Protein AF-0000000068766784 (afdb_homodimer)

Nearest PDB structures (foldseek):
  2bib-assembly1_A  TM=7.628E-01  e=3.538E-03  Streptococcus pneumoniae
  1gt8-assembly1_A  TM=4.061E-01  e=1.828E+00  Sus scrofa
  3qld-assembly1_B  TM=4.968E-01  e=5.691E+00  Alicyclobacillus acidocaldarius LAA1
  1h7x-assembly2_D  TM=4.006E-01  e=3.435E+00  Sus scrofa
  2bib-assembly1_A  TM=7.628E-01  e=3.715E-03  Streptococcus pneumoniae

Solvent-accessible surface area (backbone atoms only — not comparable to full-atom values): 14100 Å² total; per-residue (Å²): 79,39,33,41,34,53,90,82,51,28,35,30,39,50,54,44,38,33,51,69,54,46,51,51,46,45,71,73,39,56,90,69,42,60,21,47,25,31,39,38,23,42,36,25,36,78,62,20,70,44,69,65,56,55,59,55,24,61,34,52,33,36,41,29,40,39,47,65,74,33,59,70,51,71,52,35,67,70,40,54,47,58,42,44,76,66,60,26,45,81,45,36,25,51,79,39,28,39,33,36,37,38,43,53,98,88,43,74,48,77,46,63,50,56,76,81,70,69,54,76,68,65,64,52,68,56,41,73,80,75,76,81,118,78,41,34,42,33,52,89,82,52,29,36,32,38,50,53,42,38,31,50,70,53,46,51,51,46,45,72,74,39,56,88,71,42,61,20,47,24,32,38,39,24,40,36,24,38,79,61,20,68,45,70,65,56,55,57,56,25,60,36,50,32,36,40,30,42,38,46,65,75,34,59,70,51,71,52,34,66,69,40,53,48,58,42,44,76,68,59,26,44,81,45,38,25,51,79,40,28,40,34,37,37,39,44,53,98,89,43,75,48,78,46,64,50,54,77,80,70,70,55,76,67,65,61,52,69,57,40,72,79,76,76,79,117

Sequence (266 aa):
MVRIDDGRSSILLTGDIERQAEQAMISRYWRHLTSTLIQVPHHGSNTSSSALLVRRVDGAAALASASRYNAWRMPSYKVVQRYRQRGYRWFATPQQGQITVVFSAEGWQIHSLRDQVLPRWYHQWFGAPADNGMVRIDDGRSSILLTGDIERQAEQAMISRYWRHLTSTLIQVPHHGSNTSSSALLVRRVDGAAALASASRYNAWRMPSYKVVQRYRQRGYRWFATPQQGQITVVFSAEGWQIHSLRDQVLPRWYHQWFGAPADNG

Radius of gyration: 17.96 Å; Cα contacts (8 Å, |Δi|>4): 535; chains: 2; bounding box: 39×58×53 Å

Organism: NCBI:txid1432552

InterPro domains:
  IPR036866 Ribonuclease Z/Hydroxyacylglutathione hydrolase-like [G3DSA:3.60.15.10] (1-115)
  IPR036866 Ribonuclease Z/Hydroxyacylglutathione hydrolase-like [SSF56281] (3-120)
  IPR052159 Bacterial competence-related DNA uptake protein [PTHR30619] (2-115)

pLDDT: mean 86.47, std 19.38, range [23.36, 98.75]

Secondary structure (DSSP, 8-state):
-EEEE-SS-EEEE-TT--HHHHHHHHHHHGGG---SEEEPGGGG-TTS--HHHHHHH--SEEEE---SS-TTPPPPHHHHHHHHHTT-EEEEHHHH-EEEEEEETTEEEEEEE--TT--TTHHHHTS------/-EEEE-SS-EEEE-TT--HHHHHHHHHHHGGG---SEEEPGGGG-TTS--HHHHHHH--SEEEE---SS-TTPPPPHHHHHHHHHTT-EEEEHHHH-EEEEEEETTEEEEEEE--TT--HHHHHHSS------

Foldseek 3Di:
DDKDDPPFFIEAEDEADFDVVLVVCCVVPLVPQQGQEYEFHNQQEPRHQDLVSLVSNLYAAYEGEDDPQARQDHHDPVNVVSNVVSNYHYYYCNVQNDKDWDQDPVGIDIDGDDPPPPDPVVNVVSPDPPPPD/DDKDDPPFFIEAEDEADFDVVLVVCCVVPLVPQQGQEYEFHNQQEPRHQDLVSLVSNLYAAYEGEDDPQARQDHHDPVNVVSNVVSNHHYYYCNVQNDKDWDQDPVGIDIDGDDPPPPDPVVNVVSDDPPPPD

Structure (mmCIF, N/CA/C/O backbone):
data_AF-0000000068766784-model_v1
#
loop_
_entity.id
_entity.type
_entity.pdbx_description
1 polymer 'DNA internalization-related competence protein ComEC/Rec2'
#
loop_
_atom_site.group_PDB
_atom_site.id
_atom_site.type_symbol
_atom_site.label_atom_id
_atom_site.label_alt_id
_atom_site.label_comp_id
_atom_site.label_asym_id
_atom_site.label_entity_id
_atom_site.label_seq_id
_atom_site.pdbx_PDB_ins_code
_atom_site.Cartn_x
_atom_site.Cartn_y
_atom_site.Cartn_z
_atom_site.occupancy
_atom_site.B_iso_or_equiv
_atom_site.auth_seq_id
_atom_site.auth_comp_id
_atom_site.auth_asym_id
_atom_site.auth_atom_id
_atom_site.pdbx_PDB_model_num
ATOM 1 N N . MET A 1 1 ? -5.047 3.883 -7.363 1 89.06 1 MET A N 1
ATOM 2 C CA . MET A 1 1 ? -5.102 2.482 -6.953 1 89.06 1 MET A CA 1
ATOM 3 C C . MET A 1 1 ? -3.92 1.702 -7.516 1 89.06 1 MET A C 1
ATOM 5 O O . MET A 1 1 ? -3.537 1.893 -8.672 1 89.06 1 MET A O 1
ATOM 9 N N . VAL A 1 2 ? -3.434 0.806 -6.547 1 94.25 2 VAL A N 1
ATOM 10 C CA . VAL A 1 2 ? -2.35 -0.077 -6.969 1 94.25 2 VAL A CA 1
ATOM 11 C C . VAL A 1 2 ? -2.693 -1.521 -6.613 1 94.25 2 VAL A C 1
ATOM 13 O O . VAL A 1 2 ? -3.209 -1.795 -5.527 1 94.25 2 VAL A O 1
ATOM 16 N N . ARG A 1 3 ? -2.469 -2.412 -7.559 1 97.25 3 ARG A N 1
ATOM 17 C CA . ARG A 1 3 ? -2.67 -3.834 -7.293 1 97.25 3 ARG A CA 1
ATOM 18 C C . ARG A 1 3 ? -1.399 -4.629 -7.582 1 97.25 3 ARG A C 1
ATOM 20 O O . ARG A 1 3 ? -0.745 -4.414 -8.602 1 97.25 3 ARG A O 1
ATOM 27 N N . ILE A 1 4 ? -1.016 -5.406 -6.672 1 97.81 4 ILE A N 1
ATOM 28 C CA . ILE A 1 4 ? 0.105 -6.324 -6.84 1 97.81 4 ILE A CA 1
ATOM 29 C C . ILE A 1 4 ? -0.418 -7.746 -7.039 1 97.81 4 ILE A C 1
ATOM 31 O O . ILE A 1 4 ? -1.268 -8.211 -6.281 1 97.81 4 ILE A O 1
ATOM 35 N N . ASP A 1 5 ? 0.128 -8.414 -8.078 1 96.81 5 ASP A N 1
ATOM 36 C CA . ASP A 1 5 ? -0.416 -9.703 -8.5 1 96.81 5 ASP A CA 1
ATOM 37 C C . ASP A 1 5 ? 0.7 -10.664 -8.906 1 96.81 5 ASP A C 1
ATOM 39 O O . ASP A 1 5 ? 1.582 -10.305 -9.688 1 96.81 5 ASP A O 1
ATOM 43 N N . ASP A 1 6 ? 0.682 -11.922 -8.367 1 96.31 6 ASP A N 1
ATOM 44 C CA . ASP A 1 6 ? 1.7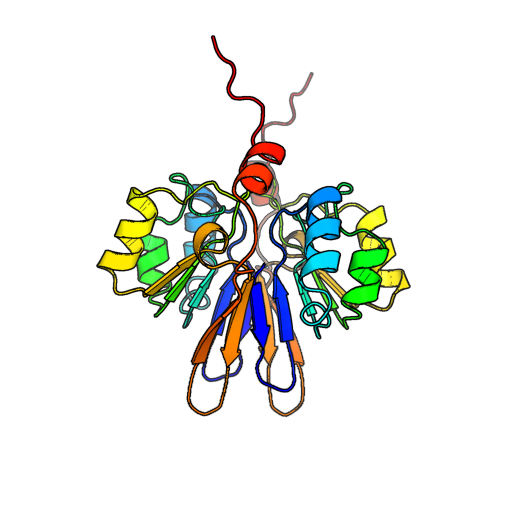03 -12.867 -8.805 1 96.31 6 ASP A CA 1
ATOM 45 C C . ASP A 1 6 ? 1.087 -14.008 -9.609 1 96.31 6 ASP A C 1
ATOM 47 O O . ASP A 1 6 ? 1.688 -15.078 -9.742 1 96.31 6 ASP A O 1
ATOM 51 N N . GLY A 1 7 ? -0.163 -13.836 -10.055 1 93.44 7 GLY A N 1
ATOM 52 C CA . GLY A 1 7 ? -0.874 -14.836 -10.836 1 93.44 7 GLY A CA 1
ATOM 53 C C . GLY A 1 7 ? -1.739 -15.75 -9.984 1 93.44 7 GLY A C 1
ATOM 54 O O . GLY A 1 7 ? -2.68 -16.375 -10.492 1 93.44 7 GLY A O 1
ATOM 55 N N . ARG A 1 8 ? -1.437 -15.906 -8.719 1 95.62 8 ARG A N 1
ATOM 56 C CA . ARG A 1 8 ? -2.18 -16.734 -7.781 1 95.62 8 ARG A CA 1
ATOM 57 C C . ARG A 1 8 ? -2.76 -15.898 -6.648 1 95.62 8 ARG A C 1
ATOM 59 O O . ARG A 1 8 ? -3.932 -16.047 -6.293 1 95.62 8 ARG A O 1
ATOM 66 N N . SER A 1 9 ? -1.941 -15.047 -6.121 1 97.56 9 SER A N 1
ATOM 67 C CA . SER A 1 9 ? -2.328 -14.148 -5.039 1 97.56 9 SER A CA 1
ATOM 68 C C . SER A 1 9 ? -2.145 -12.688 -5.441 1 97.56 9 SER A C 1
ATOM 70 O O . SER A 1 9 ? -1.32 -12.375 -6.301 1 97.56 9 SER A O 1
ATOM 72 N N . SER A 1 10 ? -2.986 -11.906 -4.801 1 98.06 10 SER A N 1
ATOM 73 C CA . SER A 1 10 ? -2.904 -10.484 -5.109 1 98.06 10 SER A CA 1
ATOM 74 C C . SER A 1 10 ? -3.287 -9.633 -3.9 1 98.06 10 SER A C 1
ATOM 76 O O . SER A 1 10 ? -3.939 -10.117 -2.975 1 98.06 10 SER A O 1
ATOM 78 N N . ILE A 1 11 ? -2.814 -8.383 -3.938 1 98.38 11 ILE A N 1
ATOM 79 C CA . ILE A 1 11 ? -3.189 -7.43 -2.896 1 98.38 11 ILE A CA 1
ATOM 80 C C . ILE A 1 11 ? -3.562 -6.09 -3.527 1 98.38 11 ILE A C 1
ATOM 82 O O . ILE A 1 11 ? -2.873 -5.609 -4.43 1 98.38 11 ILE A O 1
ATOM 86 N N . LEU A 1 12 ? -4.676 -5.566 -3.049 1 98.12 12 LEU A N 1
ATOM 87 C CA . LEU A 1 12 ? -5.16 -4.262 -3.49 1 98.12 12 LEU A CA 1
ATOM 88 C C . LEU A 1 12 ? -4.738 -3.166 -2.516 1 98.12 12 LEU A C 1
ATOM 90 O O . LEU A 1 12 ? -5.039 -3.246 -1.321 1 98.12 12 LEU A O 1
ATOM 94 N N . LEU A 1 13 ? -4.016 -2.18 -3.033 1 96.94 13 LEU A N 1
ATOM 95 C CA . LEU A 1 13 ? -3.631 -0.996 -2.273 1 96.94 13 LEU A CA 1
ATOM 96 C C . LEU A 1 13 ? -4.52 0.191 -2.627 1 96.94 13 LEU A C 1
ATOM 98 O O . LEU A 1 13 ? -4.457 0.707 -3.744 1 96.94 13 LEU A O 1
ATOM 102 N N . THR A 1 14 ? -5.223 0.668 -1.65 1 93.38 14 THR A N 1
ATOM 103 C CA . THR A 1 14 ? -6.25 1.658 -1.953 1 93.38 14 THR A CA 1
ATOM 104 C C . THR A 1 14 ? -5.797 3.055 -1.538 1 93.38 14 THR A C 1
ATOM 106 O O . THR A 1 14 ? -6.379 4.055 -1.964 1 93.38 14 THR A O 1
ATOM 109 N N . GLY A 1 15 ? -4.785 3.072 -0.697 1 91.38 15 GLY A N 1
ATOM 110 C CA . GLY A 1 15 ? -4.32 4.359 -0.2 1 91.38 15 GLY A CA 1
ATOM 111 C C . GLY A 1 15 ? -5.305 5.02 0.747 1 91.38 15 GLY A C 1
ATOM 112 O O . GLY A 1 15 ? -5.895 4.355 1.603 1 91.38 15 GLY A 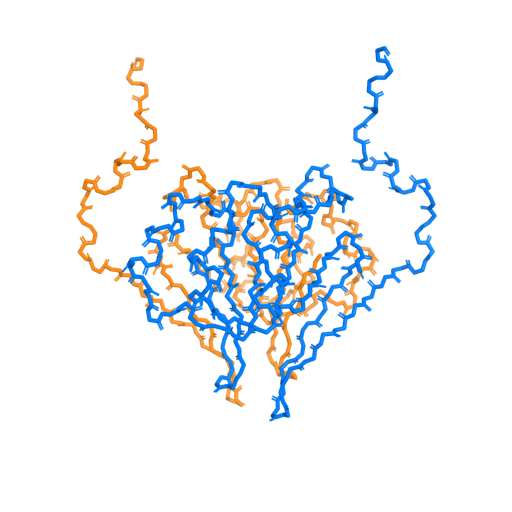O 1
ATOM 113 N N . ASP A 1 16 ? -5.516 6.352 0.568 1 91.81 16 ASP A N 1
ATOM 114 C CA . ASP A 1 16 ? -6.289 7.133 1.526 1 91.81 16 ASP A CA 1
ATOM 115 C C . ASP A 1 16 ? -7.68 7.453 0.978 1 91.81 16 ASP A C 1
ATOM 117 O O . ASP A 1 16 ? -8.312 8.422 1.401 1 91.81 16 ASP A O 1
ATOM 121 N N . ILE A 1 17 ? -8.141 6.641 0.102 1 92.19 17 ILE A N 1
ATOM 122 C CA . ILE A 1 17 ? -9.422 6.945 -0.524 1 92.19 17 ILE A CA 1
ATOM 123 C C . ILE A 1 17 ? -10.531 6.875 0.518 1 92.19 17 ILE A C 1
ATOM 125 O O . ILE A 1 17 ? -10.469 6.07 1.449 1 92.19 17 ILE A O 1
ATOM 129 N N . GLU A 1 18 ? -11.5 7.73 0.267 1 94.88 18 GLU A N 1
ATOM 130 C CA . GLU A 1 18 ? -12.703 7.715 1.086 1 94.88 18 GLU A CA 1
ATOM 131 C C . GLU A 1 18 ? -13.93 7.32 0.262 1 94.88 18 GLU A C 1
ATOM 133 O O . GLU A 1 18 ? -13.797 6.918 -0.897 1 94.88 18 GLU A O 1
ATOM 138 N N . ARG A 1 19 ? -15.047 7.406 0.87 1 94.81 19 ARG A N 1
ATOM 139 C CA . ARG A 1 19 ? -16.25 6.777 0.329 1 94.81 19 ARG A CA 1
ATOM 140 C C . ARG A 1 19 ? -16.5 7.219 -1.108 1 94.81 19 ARG A C 1
ATOM 142 O O . ARG A 1 19 ? -16.766 6.395 -1.979 1 94.81 19 ARG A O 1
ATOM 149 N N . GLN A 1 20 ? -16.406 8.484 -1.365 1 92.62 20 GLN A N 1
ATOM 150 C CA . GLN A 1 20 ? -16.688 8.977 -2.711 1 92.62 20 GLN A CA 1
ATOM 151 C C . GLN A 1 20 ? -15.672 8.438 -3.715 1 92.62 20 GLN A C 1
ATOM 153 O O . GLN A 1 20 ? -16.047 7.984 -4.801 1 92.62 20 GLN A O 1
ATOM 158 N N . ALA A 1 21 ? -14.484 8.445 -3.336 1 91.25 21 ALA A N 1
ATOM 159 C CA . ALA A 1 21 ? -13.438 7.922 -4.207 1 91.25 21 ALA A CA 1
ATOM 160 C C . ALA A 1 21 ? -13.547 6.406 -4.348 1 91.25 21 ALA A C 1
ATOM 162 O O . ALA A 1 21 ? -13.242 5.852 -5.406 1 91.25 21 ALA A O 1
ATOM 163 N N . GLU A 1 22 ? -13.984 5.719 -3.328 1 94.56 22 GLU A N 1
ATOM 164 C CA . GLU A 1 22 ? -14.25 4.285 -3.422 1 94.56 22 GLU A CA 1
ATOM 165 C C . GLU A 1 22 ? -15.289 3.984 -4.5 1 94.56 22 GLU A C 1
ATOM 167 O O . GLU A 1 22 ? -15.109 3.068 -5.305 1 94.56 22 GLU A O 1
ATOM 172 N N . GLN A 1 23 ? -16.281 4.84 -4.422 1 94.62 23 GLN A N 1
ATOM 173 C CA . GLN A 1 23 ? -17.344 4.621 -5.391 1 94.62 23 GLN A CA 1
ATOM 174 C C . GLN A 1 23 ? -16.844 4.801 -6.82 1 94.62 23 GLN A C 1
ATOM 176 O O . GLN A 1 23 ? -17.156 3.996 -7.699 1 94.62 23 GLN A O 1
ATOM 181 N N . ALA A 1 24 ? -16.125 5.785 -7 1 90.25 24 ALA A N 1
ATOM 182 C CA . ALA A 1 24 ? -15.555 6.043 -8.328 1 90.25 24 ALA A CA 1
ATOM 183 C C . ALA A 1 24 ? -14.633 4.906 -8.758 1 90.25 24 ALA A C 1
ATOM 185 O O . ALA A 1 24 ? -14.68 4.461 -9.906 1 90.25 24 ALA A O 1
ATOM 186 N N . MET A 1 25 ? -13.836 4.453 -7.887 1 90.38 25 MET A N 1
ATOM 187 C CA . MET A 1 25 ? -12.914 3.357 -8.156 1 90.38 25 MET A CA 1
ATOM 188 C C . MET A 1 25 ? -13.672 2.088 -8.531 1 90.38 25 MET A C 1
ATOM 190 O O . MET A 1 25 ? -13.312 1.405 -9.492 1 90.38 25 MET A O 1
ATOM 194 N N . ILE A 1 26 ? -14.688 1.792 -7.758 1 93.88 26 ILE A N 1
ATOM 195 C CA . ILE A 1 26 ? -15.492 0.598 -8.008 1 93.88 26 ILE A CA 1
ATOM 196 C C . ILE A 1 26 ? -16.125 0.686 -9.391 1 93.88 26 ILE A C 1
ATOM 198 O O . ILE A 1 26 ? -16.094 -0.275 -10.164 1 93.88 26 ILE A O 1
ATOM 202 N N . SER A 1 27 ? -16.656 1.859 -9.672 1 92.5 27 SER A N 1
ATOM 203 C CA . SER A 1 27 ? -17.344 2.041 -10.945 1 92.5 27 SER A CA 1
ATOM 204 C C . SER A 1 27 ? -16.375 1.91 -12.117 1 92.5 27 SER A C 1
ATOM 206 O O . SER A 1 27 ? -16.688 1.273 -13.125 1 92.5 27 SER A O 1
ATOM 208 N N . ARG A 1 28 ? -15.242 2.367 -11.945 1 89.06 28 ARG A N 1
ATOM 209 C CA . ARG A 1 28 ? -14.312 2.477 -13.062 1 89.06 28 ARG A CA 1
ATOM 210 C C . ARG A 1 28 ? -13.477 1.207 -13.203 1 89.06 28 ARG A C 1
ATOM 212 O O . ARG A 1 28 ? -13.125 0.809 -14.312 1 89.06 28 ARG A O 1
ATOM 219 N N . TYR A 1 29 ? -13.211 0.661 -12.109 1 89.5 29 TYR A N 1
ATOM 220 C CA . TYR A 1 29 ? -12.234 -0.417 -12.148 1 89.5 29 TYR A CA 1
ATOM 221 C C . TYR A 1 29 ? -12.789 -1.687 -11.516 1 89.5 29 TYR A C 1
ATOM 223 O O . TYR A 1 29 ? -12.062 -2.438 -10.867 1 89.5 29 TYR A O 1
ATOM 231 N N . TRP A 1 30 ? -14.047 -1.938 -11.719 1 90.25 30 TRP A N 1
ATOM 232 C CA . TRP A 1 30 ? -14.734 -3.033 -11.047 1 90.25 30 TRP A CA 1
ATOM 233 C C . TRP A 1 30 ? -14.07 -4.371 -11.359 1 90.25 30 TRP A C 1
ATOM 235 O O . TRP A 1 30 ? -14.062 -5.277 -10.523 1 90.25 30 TRP A O 1
ATOM 245 N N . ARG A 1 31 ? -13.375 -4.484 -12.445 1 89.69 31 ARG A N 1
ATOM 246 C CA . ARG A 1 31 ? -12.805 -5.754 -12.883 1 89.69 31 ARG A CA 1
ATOM 247 C C . ARG A 1 31 ? -11.445 -5.988 -12.227 1 89.69 31 ARG A C 1
ATOM 249 O O . ARG A 1 31 ? -10.891 -7.09 -12.305 1 89.69 31 ARG A O 1
ATOM 256 N N . HIS A 1 32 ? -11.016 -4.98 -11.547 1 90.62 32 HIS A N 1
ATOM 257 C CA . HIS A 1 32 ? -9.648 -5.055 -11.047 1 90.62 32 HIS A CA 1
ATOM 258 C C . HIS A 1 32 ? -9.609 -4.984 -9.531 1 90.62 32 HIS A C 1
ATOM 260 O O . HIS A 1 32 ? -8.547 -4.789 -8.938 1 90.62 32 HIS A O 1
ATOM 266 N N . LEU A 1 33 ? -10.781 -5.191 -8.93 1 95.06 33 LEU A N 1
ATOM 267 C CA . LEU A 1 33 ? -10.852 -4.94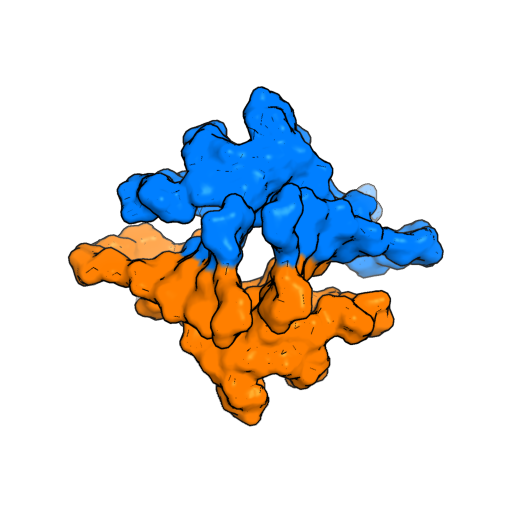9 -7.492 1 95.06 33 LEU A CA 1
ATOM 268 C C . LEU A 1 33 ? -10.641 -6.246 -6.711 1 95.06 33 LEU A C 1
ATOM 270 O O . LEU A 1 33 ? -10.117 -6.227 -5.598 1 95.06 33 LEU A O 1
ATOM 274 N N . THR A 1 34 ? -11.25 -7.371 -7.301 1 97.44 34 THR A N 1
ATOM 275 C CA . THR A 1 34 ? -11.109 -8.633 -6.582 1 97.44 34 THR A CA 1
ATOM 276 C C . THR A 1 34 ? -9.641 -8.938 -6.297 1 97.44 34 THR A C 1
ATOM 278 O O . THR A 1 34 ? -8.812 -8.93 -7.211 1 97.44 34 THR A O 1
ATOM 281 N N . SER A 1 35 ? -9.312 -9.172 -5.027 1 98.5 35 SER A N 1
ATOM 282 C CA . SER A 1 35 ? -7.93 -9.391 -4.598 1 98.5 35 SER A CA 1
ATOM 283 C C . SER A 1 35 ? -7.867 -10.312 -3.385 1 98.5 35 SER A C 1
ATOM 285 O O . SER A 1 35 ? -8.766 -10.305 -2.543 1 98.5 35 SER A O 1
ATOM 287 N N . THR A 1 36 ? -6.824 -11.109 -3.303 1 98.69 36 THR A N 1
ATOM 288 C CA . THR A 1 36 ? -6.617 -12.023 -2.191 1 98.69 36 THR A CA 1
ATOM 289 C C . THR A 1 36 ? -6.523 -11.266 -0.87 1 98.69 36 THR A C 1
ATOM 291 O O . THR A 1 36 ? -7.039 -11.727 0.152 1 98.69 36 THR A O 1
ATOM 294 N N . LEU A 1 37 ? -5.828 -10.133 -0.863 1 98.75 37 LEU A N 1
ATOM 295 C CA . LEU A 1 37 ? -5.668 -9.273 0.304 1 98.75 37 LEU A CA 1
ATOM 296 C C . LEU A 1 37 ? -5.996 -7.824 -0.039 1 98.75 37 LEU A C 1
ATOM 298 O O . LEU A 1 37 ? -5.957 -7.434 -1.208 1 98.75 37 LEU A O 1
ATOM 302 N N . ILE A 1 38 ? -6.277 -7.074 0.988 1 98.56 38 ILE A N 1
ATOM 303 C CA . ILE A 1 38 ? -6.484 -5.645 0.788 1 98.56 38 ILE A CA 1
ATOM 304 C C . ILE A 1 38 ? -5.719 -4.859 1.853 1 98.56 38 ILE A C 1
ATOM 306 O O . ILE A 1 38 ? -5.699 -5.246 3.023 1 98.56 38 ILE A O 1
ATOM 310 N N . GLN A 1 39 ? -4.996 -3.893 1.348 1 97.69 39 GLN A N 1
ATOM 311 C CA . GLN A 1 39 ? -4.59 -2.863 2.299 1 97.69 39 GLN A CA 1
ATOM 312 C C . GLN A 1 39 ? -5.75 -1.934 2.637 1 97.69 39 GLN A C 1
ATOM 314 O O . GLN A 1 39 ? -6.293 -1.265 1.754 1 97.69 39 GLN A O 1
ATOM 319 N N . VAL A 1 40 ? -6.047 -1.817 3.885 1 97.75 40 VAL A N 1
ATOM 320 C CA . VAL A 1 40 ? -7.246 -1.122 4.34 1 97.75 40 VAL A CA 1
ATOM 321 C C . VAL A 1 40 ? -7.141 0.364 4.004 1 97.75 40 VAL A C 1
ATOM 323 O O . VAL A 1 40 ? -6.121 1 4.277 1 97.75 40 VAL A O 1
ATOM 326 N N . PRO A 1 41 ? -8.227 0.869 3.41 1 96.19 41 PRO A N 1
ATOM 327 C CA . PRO A 1 41 ? -8.188 2.281 3.025 1 96.19 41 PRO A CA 1
ATOM 328 C C . PRO A 1 41 ? -8.078 3.217 4.227 1 96.19 41 PRO A C 1
ATOM 330 O O . PRO A 1 41 ? -8.695 2.971 5.266 1 96.19 41 PRO A O 1
ATOM 333 N N . HIS A 1 42 ? -7.223 4.25 4.023 1 94.31 42 HIS A N 1
ATOM 334 C CA . HIS A 1 42 ? -7.164 5.402 4.918 1 94.31 42 HIS A CA 1
ATOM 335 C C . HIS A 1 42 ? -6.965 4.969 6.367 1 94.31 42 HIS A C 1
ATOM 337 O O . HIS A 1 42 ? -7.676 5.43 7.262 1 94.31 42 HIS A O 1
ATOM 343 N N . HIS A 1 43 ? -6.18 3.953 6.551 1 92.88 43 HIS A N 1
ATOM 344 C CA . HIS A 1 43 ? -5.68 3.488 7.84 1 92.88 43 HIS A CA 1
ATOM 345 C C . HIS A 1 43 ? -6.816 2.949 8.703 1 92.88 43 HIS A C 1
ATOM 347 O O . HIS A 1 43 ? -6.742 3 9.938 1 92.88 43 HIS A O 1
ATOM 353 N N . GLY A 1 44 ? -7.961 2.639 8.055 1 95.5 44 GLY A N 1
ATOM 354 C CA . GLY A 1 44 ? -9.078 2.1 8.812 1 95.5 44 GLY A CA 1
ATOM 355 C C . GLY A 1 44 ? -10.016 3.17 9.344 1 95.5 44 GLY A C 1
ATOM 356 O O . GLY A 1 44 ? -10.719 2.953 10.328 1 95.5 44 GLY A O 1
ATOM 357 N N . SER A 1 45 ? -10.039 4.262 8.75 1 94.81 45 SER A N 1
ATOM 358 C CA . SER A 1 45 ? -10.953 5.34 9.117 1 94.81 45 SER A CA 1
ATOM 359 C C . SER A 1 45 ? -12.398 4.973 8.789 1 94.81 45 SER A C 1
ATOM 361 O O . SER A 1 45 ? -12.664 4.316 7.781 1 94.81 45 SER A O 1
ATOM 363 N N . ASN A 1 46 ? -13.266 5.578 9.555 1 95.44 46 ASN A N 1
ATOM 364 C CA . ASN A 1 46 ? -14.68 5.324 9.328 1 95.44 46 ASN A CA 1
ATOM 365 C C . ASN A 1 46 ? -15.172 5.98 8.047 1 95.44 46 ASN A C 1
ATOM 367 O O . ASN A 1 46 ? -16.281 5.688 7.574 1 95.44 46 ASN A O 1
ATOM 371 N N . THR A 1 47 ? -14.398 6.77 7.434 1 95.88 47 THR A N 1
ATOM 372 C CA . THR A 1 47 ? -14.789 7.457 6.207 1 95.88 47 THR A CA 1
ATOM 373 C C . THR A 1 47 ? -14.539 6.57 4.988 1 95.88 47 THR A C 1
ATOM 375 O O . THR A 1 47 ? -14.898 6.938 3.865 1 95.88 47 THR A O 1
ATOM 378 N N . SER A 1 48 ? -13.984 5.387 5.266 1 96.94 48 SER A N 1
ATOM 379 C CA . SER A 1 48 ? -13.625 4.504 4.164 1 96.94 48 SER A CA 1
ATOM 380 C C . SER A 1 48 ? -14.055 3.066 4.438 1 96.94 48 SER A C 1
ATOM 382 O O . SER A 1 48 ? -14.828 2.812 5.363 1 96.94 48 SER A O 1
ATOM 384 N N . SER A 1 49 ? -13.734 2.225 3.559 1 98.25 49 SER A N 1
ATOM 385 C CA . SER A 1 49 ? -14.062 0.809 3.682 1 98.25 49 SER A CA 1
ATOM 386 C C . SER A 1 49 ? -15.57 0.594 3.678 1 98.25 49 SER A C 1
ATOM 388 O O . SER A 1 49 ? -16.109 -0.072 4.562 1 98.25 49 SER A O 1
ATOM 390 N N . SER A 1 50 ? -16.219 1.109 2.697 1 98.19 50 SER A N 1
ATOM 391 C CA . SER A 1 50 ? -17.641 0.869 2.543 1 98.19 50 SER A CA 1
ATOM 392 C C . SER A 1 50 ? -17.938 -0.62 2.406 1 98.19 50 SER A C 1
ATOM 394 O O . SER A 1 50 ? -17.078 -1.396 1.986 1 98.19 50 SER A O 1
ATOM 396 N N . ALA A 1 51 ? -19.156 -0.957 2.727 1 98.19 51 ALA A N 1
ATOM 397 C CA . ALA A 1 51 ? -19.562 -2.352 2.594 1 98.19 51 ALA A CA 1
ATOM 398 C C . ALA A 1 51 ? -19.391 -2.842 1.16 1 98.19 51 ALA A C 1
ATOM 400 O O . ALA A 1 51 ? -18.984 -3.986 0.933 1 98.19 51 ALA A O 1
ATOM 401 N N . LEU A 1 52 ? -19.688 -1.971 0.288 1 97.88 52 LEU A N 1
ATOM 402 C CA . LEU A 1 52 ? -19.578 -2.328 -1.122 1 97.88 52 LEU A CA 1
ATOM 403 C C . LEU A 1 52 ? -18.141 -2.641 -1.496 1 97.88 52 LEU A C 1
ATOM 405 O O . LEU A 1 52 ? -17.875 -3.617 -2.199 1 97.88 52 LEU A O 1
ATOM 409 N N . LEU A 1 53 ? -17.234 -1.804 -1.091 1 98.12 53 LEU A N 1
ATOM 410 C CA . LEU A 1 53 ? -15.82 -2.047 -1.382 1 98.12 53 LEU A CA 1
ATOM 411 C C . LEU A 1 53 ? -15.375 -3.393 -0.819 1 98.12 53 LEU A C 1
ATOM 413 O O . LEU A 1 53 ? -14.773 -4.199 -1.532 1 98.12 53 LEU A O 1
ATOM 417 N N . VAL A 1 54 ? -15.711 -3.686 0.418 1 98.62 54 VAL A N 1
ATOM 418 C CA . VAL A 1 54 ? -15.297 -4.895 1.121 1 98.62 54 VAL A CA 1
ATOM 419 C C . VAL A 1 54 ? -15.852 -6.125 0.411 1 98.62 54 VAL A C 1
ATOM 421 O O . VAL A 1 54 ? -15.148 -7.125 0.242 1 98.62 54 VAL A O 1
ATOM 424 N N . ARG A 1 55 ? -17.047 -5.98 0.009 1 98.12 55 ARG A N 1
ATOM 425 C CA . ARG A 1 55 ? -17.688 -7.086 -0.69 1 98.12 55 ARG A CA 1
ATOM 426 C C . ARG A 1 55 ? -17.047 -7.32 -2.053 1 98.12 55 ARG A C 1
ATOM 428 O O . ARG A 1 55 ? -16.828 -8.469 -2.455 1 98.12 55 ARG A O 1
ATOM 435 N N . ARG A 1 56 ? -16.719 -6.273 -2.756 1 97.69 56 ARG A N 1
ATOM 436 C CA . ARG A 1 56 ? -16.219 -6.391 -4.121 1 97.69 56 ARG A CA 1
ATOM 437 C C . ARG A 1 56 ? -14.789 -6.914 -4.137 1 97.69 56 ARG A C 1
ATOM 439 O O . ARG A 1 56 ? -14.406 -7.652 -5.047 1 97.69 56 ARG A O 1
ATOM 446 N N . VAL A 1 57 ? -14.078 -6.5 -3.18 1 98.25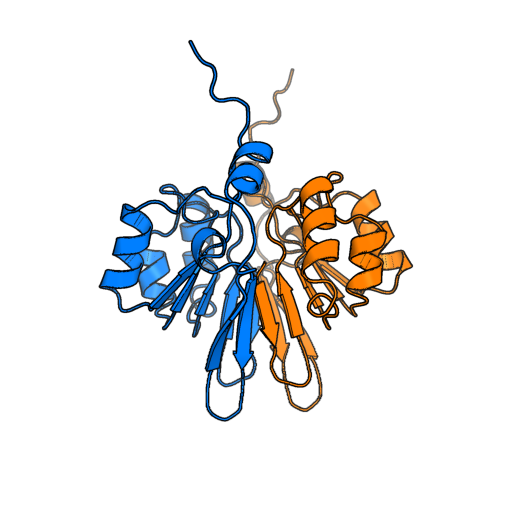 57 VAL A N 1
ATOM 447 C CA . VAL A 1 57 ? -12.711 -7.004 -3.105 1 98.25 57 VAL A CA 1
ATOM 448 C C . VAL A 1 57 ? -12.734 -8.5 -2.799 1 98.25 57 VAL A C 1
ATOM 450 O O . VAL A 1 57 ? -11.961 -9.273 -3.383 1 98.25 57 VAL A O 1
ATOM 453 N N . ASP A 1 58 ? -13.641 -8.898 -1.906 1 98.44 58 ASP A N 1
ATOM 454 C CA . ASP A 1 58 ? -13.906 -10.297 -1.574 1 98.44 58 ASP A CA 1
ATOM 455 C C . ASP A 1 58 ? -12.617 -11.031 -1.222 1 98.44 58 ASP A C 1
ATOM 457 O O . ASP A 1 58 ? -12.344 -12.109 -1.76 1 98.44 58 ASP A O 1
ATOM 461 N N . GLY A 1 59 ? -11.805 -10.422 -0.344 1 98.62 59 GLY A N 1
ATOM 462 C CA . GLY A 1 59 ? -10.492 -10.961 -0.024 1 98.62 59 GLY A CA 1
ATOM 463 C C . GLY A 1 59 ? -10.5 -11.867 1.188 1 98.62 59 GLY A C 1
ATOM 464 O O . GLY A 1 59 ? -11.547 -12.109 1.789 1 98.62 59 GLY A O 1
ATOM 465 N N . ALA A 1 60 ? -9.32 -12.391 1.515 1 98.75 60 ALA A N 1
ATOM 466 C CA . ALA A 1 60 ? -9.156 -13.312 2.635 1 98.75 60 ALA A CA 1
ATOM 467 C C . ALA A 1 60 ? -8.586 -12.602 3.855 1 98.75 60 ALA A C 1
ATOM 469 O O . ALA A 1 60 ? -8.797 -13.031 4.992 1 98.75 60 ALA A O 1
ATOM 470 N N . ALA A 1 61 ? -7.836 -11.531 3.654 1 98.69 61 ALA A N 1
ATOM 471 C CA . ALA A 1 61 ? -7.23 -10.805 4.766 1 98.69 61 ALA A CA 1
ATOM 472 C C . ALA A 1 61 ? -7.168 -9.305 4.473 1 98.69 61 ALA A C 1
ATOM 474 O O . ALA A 1 61 ? -7.078 -8.898 3.311 1 98.69 61 ALA A O 1
ATOM 475 N N . ALA A 1 62 ? -7.227 -8.555 5.492 1 98.75 62 ALA A N 1
ATOM 476 C CA . ALA A 1 62 ? -7.129 -7.098 5.453 1 98.75 62 ALA A CA 1
ATOM 477 C C . ALA A 1 62 ? -5.965 -6.602 6.305 1 98.75 62 ALA A C 1
ATOM 479 O O . ALA A 1 62 ? -5.812 -7.016 7.457 1 98.75 62 ALA A O 1
ATOM 480 N N . LEU A 1 63 ? -5.152 -5.754 5.691 1 97.75 63 LEU A N 1
ATOM 481 C CA . LEU A 1 63 ? -3.979 -5.207 6.359 1 97.75 63 LEU A CA 1
ATOM 482 C C . LEU A 1 63 ? -4.133 -3.709 6.594 1 97.75 63 LEU A C 1
ATOM 484 O O . LEU A 1 63 ? -4.164 -2.928 5.641 1 97.75 63 LEU A O 1
ATOM 488 N N . ALA A 1 64 ? -4.184 -3.305 7.867 1 96.5 64 ALA A N 1
ATOM 489 C CA . ALA A 1 64 ? -4.277 -1.888 8.211 1 96.5 64 ALA A CA 1
ATOM 490 C C . ALA A 1 64 ? -2.934 -1.353 8.703 1 96.5 64 ALA A C 1
ATOM 492 O O . ALA A 1 64 ? -2.217 -2.037 9.438 1 96.5 64 ALA A O 1
ATOM 493 N N . SER A 1 65 ? -2.639 -0.181 8.203 1 93.38 65 SER A N 1
ATOM 494 C CA . SER A 1 65 ? -1.44 0.502 8.672 1 93.38 65 SER A CA 1
ATOM 495 C C . SER A 1 65 ? -1.797 1.706 9.539 1 93.38 65 SER A C 1
ATOM 497 O O . SER A 1 65 ? -2.842 2.332 9.344 1 93.38 65 SER A O 1
ATOM 499 N N . ALA A 1 66 ? -0.892 2.037 10.383 1 87.31 66 ALA A N 1
ATOM 500 C CA . ALA A 1 66 ? -1.091 3.191 11.258 1 87.31 66 ALA A CA 1
ATOM 501 C C . ALA A 1 66 ? -1.075 4.492 10.461 1 87.31 66 ALA A C 1
ATOM 503 O O . ALA A 1 66 ? -0.452 4.57 9.398 1 87.31 66 ALA A O 1
ATOM 504 N N . SER A 1 67 ? -1.778 5.461 11.078 1 83.5 67 SER A N 1
ATOM 505 C CA . SER A 1 67 ? -1.743 6.789 10.469 1 83.5 67 SER A CA 1
ATOM 506 C C . SER A 1 67 ? -0.441 7.512 10.797 1 83.5 67 SER A C 1
ATOM 508 O O . SER A 1 67 ? 0.289 7.109 11.703 1 83.5 67 SER A O 1
ATOM 510 N N . ARG A 1 68 ? -0.204 8.57 10.062 1 76.12 68 ARG A N 1
ATOM 511 C CA . ARG A 1 68 ? 1.016 9.359 10.195 1 76.12 68 ARG A CA 1
ATOM 512 C C . ARG A 1 68 ? 1.133 9.953 11.594 1 76.12 68 ARG A C 1
ATOM 514 O O . ARG A 1 68 ? 2.238 10.156 12.102 1 76.12 68 ARG A O 1
ATOM 521 N N . TYR A 1 69 ? 0.064 10.273 12.18 1 75.25 69 TYR A N 1
ATOM 522 C CA . TYR A 1 69 ? 0.097 11.086 13.391 1 75.25 69 TYR A CA 1
ATOM 523 C C . TYR A 1 69 ? 0.201 10.219 14.633 1 75.25 69 TYR A C 1
ATOM 525 O O . TYR A 1 69 ? 0.729 10.648 15.664 1 75.25 69 TYR A O 1
ATOM 533 N N . ASN A 1 70 ? -0.304 8.992 14.531 1 76.25 70 ASN A N 1
ATOM 534 C CA . ASN A 1 70 ? -0.3 8.141 15.719 1 76.25 70 ASN A CA 1
ATOM 535 C C . ASN A 1 70 ? -0.101 6.672 15.359 1 76.25 70 ASN A C 1
ATOM 537 O O . ASN A 1 70 ? -1.034 6.012 14.906 1 76.25 70 ASN A O 1
ATOM 541 N N . ALA A 1 71 ? 1.052 6.176 15.664 1 73.88 71 ALA A N 1
ATOM 542 C CA . ALA A 1 71 ? 1.418 4.805 15.312 1 73.88 71 ALA A CA 1
ATOM 543 C C . ALA A 1 71 ? 0.597 3.797 16.109 1 73.88 71 ALA A C 1
ATOM 545 O O . ALA A 1 71 ? 0.54 2.615 15.766 1 73.88 71 ALA A O 1
ATOM 546 N N . TRP A 1 72 ? -0.153 4.324 17.125 1 75.44 72 TRP A N 1
ATOM 547 C CA . TRP A 1 72 ? -0.863 3.418 18.016 1 75.44 72 TRP A CA 1
ATOM 548 C C . TRP A 1 72 ? -2.371 3.543 17.828 1 75.44 72 TRP A C 1
ATOM 550 O O . TRP A 1 72 ? -3.143 2.838 18.484 1 75.44 72 TRP A O 1
ATOM 560 N N . ARG A 1 73 ? -2.662 4.383 16.969 1 82.31 73 ARG A N 1
ATOM 561 C CA . ARG A 1 73 ? -4.094 4.539 16.734 1 82.31 73 ARG A CA 1
ATOM 562 C C . ARG A 1 73 ? -4.68 3.299 16.078 1 82.31 73 ARG A C 1
ATOM 564 O O . ARG A 1 73 ? -4.223 2.891 15 1 82.31 73 ARG A O 1
ATOM 571 N N . MET A 1 74 ? -5.609 2.836 16.75 1 89.62 74 MET A N 1
ATOM 572 C CA . MET A 1 74 ? -6.27 1.641 16.234 1 89.62 74 MET A CA 1
ATOM 573 C C . MET A 1 74 ? -7.309 2.006 15.172 1 89.62 74 MET A C 1
ATOM 575 O O . MET A 1 74 ? -7.941 3.059 15.258 1 89.62 74 MET A O 1
ATOM 579 N N . PRO A 1 75 ? -7.539 1.114 14.203 1 93.94 75 PRO A N 1
ATOM 580 C CA . PRO A 1 75 ? -8.609 1.341 13.227 1 93.94 75 PRO A CA 1
ATOM 581 C C . PRO A 1 75 ? -9.992 1.395 13.875 1 93.94 75 PRO A C 1
ATOM 583 O O . PRO A 1 75 ? -10.18 0.902 14.992 1 93.94 75 PRO A O 1
ATOM 586 N N . SER A 1 76 ? -10.859 2.018 13.195 1 95.88 76 SER A N 1
ATOM 587 C CA . SER A 1 76 ? -12.242 2.084 13.664 1 95.88 76 SER A CA 1
ATOM 588 C C . SER A 1 76 ? -12.82 0.689 13.883 1 95.88 76 SER A C 1
ATOM 590 O O . SER A 1 76 ? -12.672 -0.189 13.023 1 95.88 76 SER A O 1
ATOM 592 N N . TYR A 1 77 ? -13.492 0.553 15.023 1 96.69 77 TYR A N 1
ATOM 593 C CA . TYR A 1 77 ? -14.117 -0.725 15.344 1 96.69 77 TYR A CA 1
ATOM 594 C C . TYR A 1 77 ? -15.117 -1.123 14.266 1 96.69 77 TYR A C 1
ATOM 596 O O . TYR A 1 77 ? -15.18 -2.287 13.859 1 96.69 77 TYR A O 1
ATOM 604 N N . LYS A 1 78 ? -15.898 -0.129 13.797 1 97.88 78 LYS A N 1
ATOM 605 C CA . LYS A 1 78 ? -16.891 -0.397 12.758 1 97.88 78 LYS A CA 1
ATOM 606 C C . LYS A 1 78 ? -16.234 -0.944 11.5 1 97.88 78 LYS A C 1
ATOM 608 O O . LYS A 1 78 ? -16.766 -1.864 10.867 1 97.88 78 LYS A O 1
ATOM 613 N N . VAL A 1 79 ? -15.156 -0.416 11.156 1 98.25 79 VAL A N 1
ATOM 614 C CA . VAL A 1 79 ? -14.438 -0.844 9.961 1 98.25 79 VAL A CA 1
ATOM 615 C C . VAL A 1 79 ? -13.914 -2.264 10.148 1 98.25 79 VAL A C 1
ATOM 617 O O . VAL A 1 79 ? -14.086 -3.121 9.281 1 98.25 79 VAL A O 1
ATOM 620 N N . VAL A 1 80 ? -13.344 -2.502 11.297 1 98.25 80 VAL A N 1
ATOM 621 C CA . VAL A 1 80 ? -12.812 -3.826 11.594 1 98.25 80 VAL A CA 1
ATOM 622 C C . VAL A 1 80 ? -13.938 -4.863 11.516 1 98.25 80 VAL A C 1
ATOM 624 O O . VAL A 1 80 ? -13.766 -5.914 10.898 1 98.25 80 VAL A O 1
ATOM 627 N N . GLN A 1 81 ? -15.047 -4.535 12.078 1 98.44 81 GLN A N 1
ATOM 628 C CA . GLN A 1 81 ? -16.156 -5.469 12.094 1 98.44 81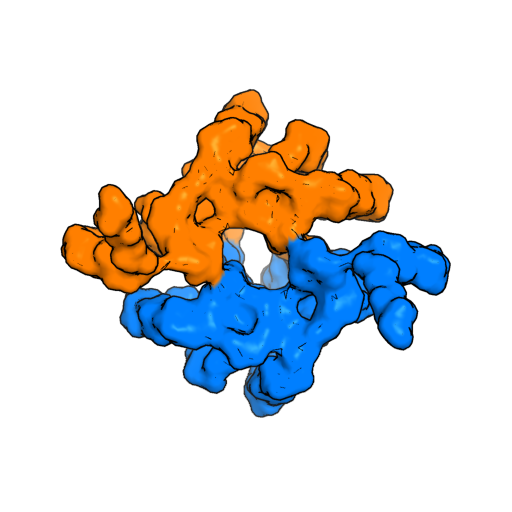 GLN A CA 1
ATOM 629 C C . GLN A 1 81 ? -16.688 -5.742 10.688 1 98.44 81 GLN A C 1
ATOM 631 O O . GLN A 1 81 ? -17.078 -6.867 10.367 1 98.44 81 GLN A O 1
ATOM 636 N N . ARG A 1 82 ? -16.703 -4.738 9.891 1 98.56 82 ARG A N 1
ATOM 637 C CA . ARG A 1 82 ? -17.172 -4.902 8.516 1 98.56 82 ARG A CA 1
ATOM 638 C C . ARG A 1 82 ? -16.328 -5.941 7.781 1 98.56 82 ARG A C 1
ATOM 640 O O . ARG A 1 82 ? -16.859 -6.777 7.055 1 98.56 82 ARG A O 1
ATOM 647 N N . TYR A 1 83 ? -15.078 -5.902 7.98 1 98.75 83 TYR A N 1
ATOM 648 C CA . TYR A 1 83 ? -14.188 -6.875 7.352 1 98.75 83 TYR A CA 1
ATOM 649 C C . TYR A 1 83 ? -14.367 -8.258 7.965 1 98.75 83 TYR A C 1
ATOM 651 O O . TYR A 1 83 ? -14.453 -9.258 7.246 1 98.75 83 TYR A O 1
ATOM 659 N N . ARG A 1 84 ? -14.469 -8.32 9.234 1 98.56 84 ARG A N 1
ATOM 660 C CA . ARG A 1 84 ? -14.586 -9.602 9.922 1 98.56 84 ARG A CA 1
ATOM 661 C C . ARG A 1 84 ? -15.883 -10.312 9.547 1 98.56 84 ARG A C 1
ATOM 663 O O . ARG A 1 84 ? -15.898 -11.531 9.359 1 98.56 84 ARG A O 1
ATOM 670 N N . GLN A 1 85 ? -16.844 -9.547 9.5 1 98.44 85 GLN A N 1
ATOM 671 C CA . GLN A 1 85 ? -18.141 -10.117 9.156 1 98.44 85 GLN A CA 1
ATOM 672 C C . GLN A 1 85 ? -18.125 -10.734 7.766 1 98.44 85 GLN A C 1
ATOM 674 O O . GLN A 1 85 ? -18.953 -11.594 7.449 1 98.44 85 GLN A O 1
ATOM 679 N N . ARG A 1 86 ? -17.234 -10.297 6.965 1 98.25 86 ARG A N 1
ATOM 680 C CA . ARG A 1 86 ? -17.125 -10.82 5.609 1 98.25 86 ARG A CA 1
ATOM 681 C C . ARG A 1 86 ? -16.047 -11.898 5.531 1 98.25 86 ARG A C 1
ATOM 683 O O . ARG A 1 86 ? -15.688 -12.352 4.441 1 98.25 86 ARG A O 1
ATOM 690 N N . GLY A 1 87 ? -15.461 -12.234 6.68 1 98.44 87 GLY A N 1
ATOM 691 C CA . GLY A 1 87 ? -14.578 -13.383 6.742 1 98.44 87 GLY A CA 1
ATOM 692 C C . GLY A 1 87 ? -13.109 -13.023 6.594 1 98.44 87 GLY A C 1
ATOM 693 O O . GLY A 1 87 ? -12.25 -13.906 6.527 1 98.44 87 GLY A O 1
ATOM 694 N N . TYR A 1 88 ? -12.828 -11.789 6.57 1 98.69 88 TYR A N 1
ATOM 695 C CA . TYR A 1 88 ? -11.43 -11.383 6.457 1 98.69 88 TYR A CA 1
ATOM 696 C C . TYR A 1 88 ? -10.672 -11.664 7.746 1 98.69 88 TYR A C 1
ATOM 698 O O . TYR A 1 88 ? -11.164 -11.359 8.836 1 98.69 88 TYR A O 1
ATOM 706 N N . ARG A 1 89 ? -9.492 -12.195 7.625 1 98.38 89 ARG A N 1
ATOM 707 C CA . ARG A 1 89 ? -8.539 -12.07 8.719 1 98.38 89 ARG A CA 1
ATOM 708 C C . ARG A 1 89 ? -7.98 -10.656 8.805 1 98.38 89 ARG A C 1
ATOM 710 O O . ARG A 1 89 ? -7.684 -10.039 7.781 1 98.38 89 ARG A O 1
ATOM 717 N N . TRP A 1 90 ? -7.773 -10.203 10.055 1 97.69 90 TRP A N 1
ATOM 718 C CA . TRP A 1 90 ? -7.406 -8.805 10.234 1 97.69 90 TRP A CA 1
ATOM 719 C C . TRP A 1 90 ? -5.992 -8.68 10.797 1 97.69 90 TRP A C 1
ATOM 721 O O . TRP A 1 90 ? -5.668 -9.305 11.812 1 97.69 90 TRP A O 1
ATOM 731 N N . PHE A 1 91 ? -5.195 -7.871 10.148 1 96.31 91 PHE A N 1
ATOM 732 C CA . PHE A 1 91 ? -3.85 -7.551 10.609 1 96.31 91 PHE A CA 1
ATOM 733 C C . PHE A 1 91 ? -3.629 -6.043 10.633 1 96.31 91 PHE A C 1
ATOM 735 O O . PHE A 1 91 ? -4.062 -5.336 9.719 1 96.31 91 PHE A O 1
ATOM 742 N N . ALA A 1 92 ? -2.936 -5.547 11.664 1 94.62 92 ALA A N 1
ATOM 743 C CA . ALA A 1 92 ? -2.68 -4.113 11.781 1 94.62 92 ALA A CA 1
ATOM 744 C C . ALA A 1 92 ? -1.292 -3.848 12.359 1 94.62 92 ALA A C 1
ATOM 746 O O . ALA A 1 92 ? -0.897 -4.465 13.352 1 94.62 92 ALA A O 1
ATOM 747 N N . THR A 1 93 ? -0.665 -2.912 11.695 1 92.5 93 THR A N 1
ATOM 748 C CA . THR A 1 93 ? 0.708 -2.643 12.102 1 92.5 93 THR A CA 1
ATOM 749 C C . THR A 1 93 ? 0.748 -2.086 13.523 1 92.5 93 THR A C 1
ATOM 751 O O . THR A 1 93 ? 1.708 -2.316 14.258 1 92.5 93 THR A O 1
ATOM 754 N N . PRO A 1 94 ? -0.275 -1.261 13.969 1 88.25 94 PRO A N 1
ATOM 755 C CA . PRO A 1 94 ? -0.222 -0.827 15.367 1 88.25 94 PRO A CA 1
ATOM 756 C C . PRO A 1 94 ? -0.22 -1.998 16.344 1 88.25 94 PRO A C 1
ATOM 758 O O . PRO A 1 94 ? 0.406 -1.918 17.406 1 88.25 94 PRO A O 1
ATOM 761 N N . GLN A 1 95 ? -0.796 -3.008 16 1 87.62 95 GLN A N 1
ATOM 762 C CA . GLN A 1 95 ? -0.932 -4.16 16.891 1 87.62 95 GLN A CA 1
ATOM 763 C C . GLN A 1 95 ? 0.178 -5.176 16.641 1 87.62 95 GLN A C 1
ATOM 765 O O . GLN A 1 95 ? 0.752 -5.719 17.594 1 87.62 95 GLN A O 1
ATOM 770 N N . GLN A 1 96 ? 0.513 -5.395 15.43 1 89.94 96 GLN A N 1
ATOM 771 C CA . GLN A 1 96 ? 1.348 -6.543 15.102 1 89.94 96 GLN A CA 1
ATOM 772 C C . GLN A 1 96 ? 2.764 -6.105 14.734 1 89.94 96 GLN A C 1
ATOM 774 O O . GLN A 1 96 ? 3.648 -6.945 14.547 1 89.94 96 GLN A O 1
ATOM 779 N N . GLY A 1 97 ? 2.99 -4.785 14.68 1 88.25 97 GLY A N 1
ATOM 780 C CA . GLY A 1 97 ? 4.277 -4.301 14.219 1 88.25 97 GLY A CA 1
ATOM 781 C C . GLY A 1 97 ? 4.461 -4.441 12.719 1 88.25 97 GLY A C 1
ATOM 782 O O . GLY A 1 97 ? 3.523 -4.227 11.945 1 88.25 97 GLY A O 1
ATOM 783 N N . GLN A 1 98 ? 5.656 -4.727 12.32 1 89.12 98 GLN A N 1
ATOM 784 C CA . GLN A 1 98 ? 5.945 -4.902 10.898 1 89.12 98 GLN A CA 1
ATOM 785 C C . GLN A 1 98 ? 5.266 -6.152 10.352 1 89.12 98 GLN A C 1
ATOM 787 O O . GLN A 1 98 ? 5.32 -7.219 10.969 1 89.12 98 GLN A O 1
ATOM 792 N N . ILE A 1 99 ? 4.68 -5.996 9.266 1 94.5 99 ILE A N 1
ATOM 793 C CA . ILE A 1 99 ? 3.953 -7.098 8.641 1 94.5 99 ILE A CA 1
ATOM 794 C C . ILE A 1 99 ? 4.598 -7.445 7.301 1 94.5 99 ILE A C 1
ATOM 796 O O . ILE A 1 99 ? 4.887 -6.559 6.496 1 94.5 99 ILE A O 1
ATOM 800 N N . THR A 1 100 ? 4.84 -8.734 7.102 1 95.94 100 THR A N 1
ATOM 801 C CA . THR A 1 100 ? 5.328 -9.234 5.82 1 95.94 100 THR A CA 1
ATOM 802 C C . THR A 1 100 ? 4.355 -10.25 5.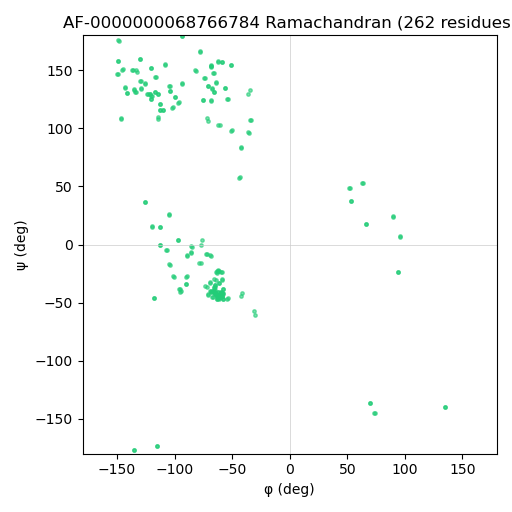23 1 95.94 100 THR A C 1
ATOM 804 O O . THR A 1 100 ? 3.961 -11.203 5.906 1 95.94 100 THR A O 1
ATOM 807 N N . VAL A 1 101 ? 3.955 -9.992 4.051 1 97.81 101 VAL A N 1
ATOM 808 C CA . VAL A 1 101 ? 3.146 -10.938 3.287 1 97.81 101 VAL A CA 1
ATOM 809 C C . VAL A 1 101 ? 4.031 -11.703 2.307 1 97.81 101 VAL A C 1
ATOM 811 O O . VAL A 1 101 ? 4.734 -11.094 1.492 1 97.81 101 VAL A O 1
ATOM 814 N N . VAL A 1 102 ? 3.938 -12.961 2.391 1 97.56 102 VAL A N 1
ATOM 815 C CA . VAL A 1 102 ? 4.73 -13.805 1.498 1 97.56 102 VAL A CA 1
ATOM 816 C C . VAL A 1 102 ? 3.807 -14.539 0.528 1 97.56 102 VAL A C 1
ATOM 818 O O . VAL A 1 102 ? 2.891 -15.25 0.949 1 97.56 102 VAL A O 1
ATOM 821 N N . PHE A 1 103 ? 4.02 -14.305 -0.763 1 97.12 103 PHE A N 1
ATOM 822 C CA . PHE A 1 103 ? 3.355 -15.07 -1.813 1 97.12 103 PHE A CA 1
ATOM 823 C C . PHE A 1 103 ? 4.215 -16.25 -2.254 1 97.12 103 PHE A C 1
ATOM 825 O O . PHE A 1 103 ? 5.434 -16.109 -2.4 1 97.12 103 PHE A O 1
ATOM 832 N N . SER A 1 104 ? 3.594 -17.359 -2.459 1 94.69 104 SER A N 1
ATOM 833 C CA . SER A 1 104 ? 4.281 -18.547 -2.951 1 94.69 104 SER A CA 1
ATOM 834 C C . SER A 1 104 ? 3.354 -19.406 -3.799 1 94.69 104 SER A C 1
ATOM 836 O O . SER A 1 104 ? 2.17 -19.094 -3.945 1 94.69 104 SER A O 1
ATOM 838 N N . ALA A 1 105 ? 3.891 -20.469 -4.371 1 91.38 105 ALA A N 1
ATOM 839 C CA . ALA A 1 105 ? 3.09 -21.422 -5.145 1 91.38 105 ALA A CA 1
ATOM 840 C C . ALA A 1 105 ? 2.041 -22.094 -4.27 1 91.38 105 ALA A C 1
ATOM 842 O O . ALA A 1 105 ? 1.011 -22.547 -4.766 1 91.38 105 ALA A O 1
ATOM 843 N N . GLU A 1 106 ? 2.297 -22.109 -2.996 1 93.25 106 GLU A N 1
ATOM 844 C CA . GLU A 1 106 ? 1.39 -22.766 -2.062 1 93.25 106 GLU A CA 1
ATOM 845 C C . GLU A 1 106 ? 0.315 -21.812 -1.562 1 93.25 106 GLU A C 1
ATOM 847 O O . GLU A 1 106 ? -0.635 -22.234 -0.895 1 93.25 106 GLU A O 1
ATOM 852 N N . GLY A 1 107 ? 0.44 -20.609 -1.842 1 95.38 107 GLY A N 1
ATOM 853 C CA . GLY A 1 107 ? -0.526 -19.625 -1.396 1 95.38 107 GLY A CA 1
ATOM 854 C C . GLY A 1 107 ? 0.119 -18.375 -0.831 1 95.38 107 GLY A C 1
ATOM 855 O O . GLY A 1 107 ? 1.021 -17.797 -1.446 1 95.38 107 GLY A O 1
ATOM 856 N N . TRP A 1 108 ? -0.487 -17.922 0.218 1 96.75 108 TRP A N 1
ATOM 857 C CA . TRP A 1 108 ? 0.035 -16.734 0.864 1 96.75 108 TRP A CA 1
ATOM 858 C C . TRP A 1 108 ? 0.12 -16.922 2.375 1 96.75 108 TRP A C 1
ATOM 860 O O . TRP A 1 108 ? -0.617 -17.719 2.949 1 96.75 108 TRP A O 1
ATOM 870 N N . GLN A 1 109 ? 1.086 -16.25 2.977 1 97.44 109 GLN A N 1
ATOM 871 C CA . GLN A 1 109 ? 1.275 -16.25 4.422 1 97.44 109 GLN A CA 1
ATOM 872 C C . GLN A 1 109 ? 1.592 -14.844 4.93 1 97.44 109 GLN A C 1
ATOM 874 O O . GLN A 1 109 ? 2.188 -14.039 4.211 1 97.44 109 GLN A O 1
ATOM 879 N N . ILE A 1 110 ? 1.192 -14.609 6.16 1 96.75 110 ILE A N 1
ATOM 880 C CA . ILE A 1 110 ? 1.493 -13.328 6.789 1 96.75 110 ILE A CA 1
ATOM 881 C C . ILE A 1 110 ? 2.328 -13.555 8.047 1 96.75 110 ILE A C 1
ATOM 883 O O . ILE A 1 110 ? 1.991 -14.398 8.883 1 96.75 110 ILE A O 1
ATOM 887 N N . HIS A 1 111 ? 3.412 -12.82 8.055 1 94.56 111 HIS A N 1
ATOM 888 C CA . HIS A 1 111 ? 4.27 -12.812 9.234 1 94.56 111 HIS A CA 1
ATOM 889 C C . HIS A 1 111 ? 4.332 -11.422 9.859 1 94.56 111 HIS A C 1
ATOM 891 O O . HIS A 1 111 ? 4.316 -10.414 9.141 1 94.56 111 HIS A O 1
ATOM 897 N N . SER A 1 112 ? 4.402 -11.398 11.148 1 92.06 112 SER A N 1
ATOM 898 C CA . SER A 1 112 ? 4.547 -10.125 11.844 1 92.06 112 SER A CA 1
ATOM 899 C C . SER A 1 112 ? 5.746 -10.141 12.781 1 92.06 112 SER A C 1
ATOM 901 O O . SER A 1 112 ? 6.125 -11.195 13.297 1 92.06 112 SER A O 1
ATOM 903 N N . LEU A 1 113 ? 6.441 -9.086 12.773 1 84.44 113 LEU A N 1
ATOM 904 C CA . LEU A 1 113 ? 7.551 -8.875 13.695 1 84.44 113 LEU A CA 1
ATOM 905 C C . LEU A 1 113 ? 7.25 -7.73 14.656 1 84.44 113 LEU A C 1
ATOM 907 O O . LEU A 1 113 ? 6.93 -6.621 14.234 1 84.44 113 LEU A O 1
ATOM 911 N N . ARG A 1 114 ? 7.051 -8.133 15.844 1 76.88 114 ARG A N 1
ATOM 912 C CA . ARG A 1 114 ? 6.887 -7.078 16.844 1 76.88 114 ARG A CA 1
ATOM 913 C C . ARG A 1 114 ? 8.078 -7.023 17.781 1 76.88 114 ARG A C 1
ATOM 915 O O . ARG A 1 114 ? 8.57 -8.062 18.234 1 76.88 114 ARG A O 1
ATOM 922 N N . ASP A 1 115 ? 8.844 -5.879 17.766 1 60.22 115 ASP A N 1
ATOM 923 C CA . ASP A 1 115 ? 9.906 -5.754 18.766 1 60.22 115 ASP A CA 1
ATOM 924 C C . ASP A 1 115 ? 9.383 -6.027 20.172 1 60.22 115 ASP A C 1
ATOM 926 O O . ASP A 1 115 ? 8.289 -5.582 20.531 1 60.22 115 ASP A O 1
ATOM 930 N N . GLN A 1 116 ? 9.641 -7.285 20.547 1 54.31 116 GLN A N 1
ATOM 931 C CA . GLN A 1 116 ? 9.305 -7.535 21.953 1 54.31 116 GLN A CA 1
ATOM 932 C C . GLN A 1 116 ? 9.484 -6.273 22.797 1 54.31 116 GLN A C 1
ATOM 934 O O . GLN A 1 116 ? 8.828 -6.109 23.828 1 54.31 116 GLN A O 1
ATOM 939 N N . VAL A 1 117 ? 10.766 -5.684 22.781 1 46.09 117 VAL A N 1
ATOM 940 C CA . VAL A 1 117 ? 11.234 -4.793 23.828 1 46.09 117 VAL A CA 1
ATOM 941 C C . VAL A 1 117 ? 10.602 -3.41 23.656 1 46.09 117 VAL A C 1
ATOM 943 O O . VAL A 1 117 ? 11.102 -2.424 24.203 1 46.09 117 VAL A O 1
ATOM 946 N N . LEU A 1 118 ? 9.758 -3.143 22.656 1 48.75 118 LEU A N 1
ATOM 947 C CA . LEU A 1 118 ? 9.578 -1.699 22.781 1 48.75 118 LEU A CA 1
ATOM 948 C C . LEU A 1 118 ? 8.992 -1.332 24.141 1 48.75 118 LEU A C 1
ATOM 950 O O . LEU A 1 118 ? 7.93 -1.836 24.516 1 48.75 118 LEU A O 1
ATOM 954 N N . PRO A 1 119 ? 9.805 -0.824 25.109 1 42.62 119 PRO A N 1
ATOM 955 C CA . PRO A 1 119 ? 9.281 -0.4 26.406 1 42.62 119 PRO A CA 1
ATOM 956 C C . PRO A 1 119 ? 8.094 0.545 26.281 1 42.62 119 PRO A C 1
ATOM 958 O O . PRO A 1 119 ? 7.902 1.172 25.234 1 42.62 119 PRO A O 1
ATOM 961 N N . ARG A 1 120 ? 7.27 0.546 27.297 1 42.38 120 ARG A N 1
ATOM 962 C CA . ARG A 1 120 ? 6.086 1.368 27.5 1 42.38 120 ARG A CA 1
ATOM 963 C C . ARG A 1 120 ? 6.332 2.809 27.078 1 42.38 120 ARG A C 1
ATOM 965 O O . ARG A 1 120 ? 5.414 3.486 26.609 1 42.38 120 ARG A O 1
ATOM 972 N N . TRP A 1 121 ? 7.523 3.385 27.406 1 42.84 121 TRP A N 1
ATOM 973 C CA . TRP A 1 121 ? 7.789 4.805 27.203 1 42.84 121 TRP A CA 1
ATOM 974 C C . TRP A 1 121 ? 7.812 5.145 25.719 1 42.84 121 TRP A C 1
ATOM 976 O O . TRP A 1 121 ? 7.59 6.293 25.328 1 42.84 121 TRP A O 1
ATOM 986 N N . TYR A 1 122 ? 8.164 4.336 24.844 1 44.66 122 TYR A N 1
ATOM 987 C CA . TYR A 1 122 ? 8.211 4.57 23.406 1 44.66 122 TYR A CA 1
ATOM 988 C C . TYR A 1 122 ? 6.816 4.836 22.844 1 44.66 122 TYR A C 1
ATOM 990 O O . TYR A 1 122 ? 6.656 5.621 21.906 1 44.66 122 TYR A O 1
ATOM 998 N N . HIS A 1 123 ? 5.832 4.391 23.484 1 46.5 123 HIS A N 1
ATOM 999 C CA . HIS A 1 123 ? 4.441 4.688 23.156 1 46.5 123 HIS A CA 1
ATOM 1000 C C . HIS A 1 123 ? 4.137 6.168 23.359 1 46.5 123 HIS A C 1
ATOM 1002 O O . HIS A 1 123 ? 3.264 6.719 22.672 1 46.5 123 HIS A O 1
ATOM 1008 N N . GLN A 1 124 ? 4.672 6.77 24.422 1 38.94 124 GLN A N 1
ATOM 1009 C CA . GLN A 1 124 ? 4.395 8.156 24.797 1 38.94 124 GLN A CA 1
ATOM 1010 C C . GLN A 1 124 ? 5.004 9.125 23.797 1 38.94 124 GLN A C 1
ATOM 1012 O O . GLN A 1 124 ? 4.465 10.211 23.562 1 38.94 124 GLN A O 1
ATOM 1017 N N . TRP A 1 125 ? 6.137 8.812 23.391 1 39.41 125 TRP A N 1
ATOM 1018 C CA . TRP A 1 125 ? 6.844 9.82 22.609 1 39.41 125 TRP A CA 1
ATOM 1019 C C . TRP A 1 125 ? 6.098 10.133 21.312 1 39.41 125 TRP A C 1
ATOM 1021 O O . TRP A 1 125 ? 6.207 11.234 20.766 1 39.41 125 TRP A O 1
ATOM 1031 N N . PHE A 1 126 ? 5.656 9.188 20.641 1 42.34 126 PHE A N 1
ATOM 1032 C CA . PHE A 1 126 ? 4.996 9.633 19.406 1 42.34 126 PHE A CA 1
ATOM 1033 C C . PHE A 1 126 ? 3.605 10.18 19.719 1 42.34 126 PHE A C 1
ATOM 1035 O O . PHE A 1 126 ? 2.883 10.594 18.812 1 42.34 126 PHE A O 1
ATOM 1042 N N . GLY A 1 127 ? 3.053 9.922 20.859 1 38.16 127 GLY A N 1
ATOM 1043 C CA . GLY A 1 127 ? 1.824 10.57 21.266 1 38.16 127 GLY A CA 1
ATOM 1044 C C . GLY A 1 127 ? 2.016 12.039 21.609 1 38.16 127 GLY A C 1
ATOM 1045 O O . GLY A 1 127 ? 3.031 12.414 22.203 1 38.16 127 GLY A O 1
ATOM 1046 N N . ALA A 1 128 ? 1.544 12.992 20.719 1 40.25 128 ALA A N 1
ATOM 1047 C CA . ALA A 1 128 ? 1.489 14.375 21.188 1 40.25 128 ALA A CA 1
ATOM 1048 C C . ALA A 1 128 ? 1.143 14.445 22.672 1 40.25 128 ALA A C 1
ATOM 1050 O O . ALA A 1 128 ? 0.465 13.555 23.203 1 40.25 128 ALA A O 1
ATOM 1051 N N . PRO A 1 129 ? 1.844 15.234 23.562 1 37.62 129 PRO A N 1
ATOM 1052 C CA . PRO A 1 129 ? 1.436 15.469 24.953 1 37.62 129 PRO A CA 1
ATOM 1053 C C . PRO A 1 129 ? -0.081 15.516 25.125 1 37.62 129 PRO A C 1
ATOM 1055 O O . PRO A 1 129 ? -0.792 15.977 24.234 1 37.62 129 PRO A O 1
ATOM 1058 N N . ALA A 1 130 ? -0.729 14.523 25.703 1 36.47 130 ALA A N 1
ATOM 1059 C CA . ALA A 1 130 ? -2.068 14.695 26.266 1 36.47 130 ALA A CA 1
ATOM 1060 C C . ALA A 1 130 ? -2.225 16.078 26.891 1 36.47 130 ALA A C 1
ATOM 1062 O O . ALA A 1 130 ? -1.41 16.484 27.719 1 36.47 130 ALA A O 1
ATOM 1063 N N . ASP A 1 131 ? -2.775 17.078 26.188 1 31.39 131 ASP A N 1
ATOM 1064 C CA . ASP A 1 131 ? -3.199 18.281 26.891 1 31.39 131 ASP A CA 1
ATOM 1065 C C . ASP A 1 131 ? -3.906 17.938 28.203 1 31.39 131 ASP A C 1
ATOM 1067 O O . ASP A 1 131 ? -4.938 17.266 28.203 1 31.39 131 ASP A O 1
ATOM 1071 N N . ASN A 1 132 ? -3.133 17.719 29.25 1 30.83 132 ASN A N 1
ATOM 1072 C CA . ASN A 1 132 ? -3.701 17.969 30.562 1 30.83 132 ASN A CA 1
ATOM 1073 C C . ASN A 1 132 ? -4.508 19.266 30.609 1 30.83 132 ASN A C 1
ATOM 1075 O O . ASN A 1 132 ? -3.943 20.344 30.484 1 30.83 132 ASN A O 1
ATOM 1079 N N . GLY A 1 133 ? -5.621 19.484 29.75 1 23.36 133 GLY A N 1
ATOM 1080 C CA . GLY A 1 133 ? -6.551 20.438 30.344 1 23.36 133 GLY A CA 1
ATOM 1081 C C . GLY A 1 133 ? -7.172 19.938 31.625 1 23.36 133 GLY A C 1
ATOM 1082 O O . GLY A 1 133 ? -7.18 18.734 31.891 1 23.36 133 GLY A O 1
ATOM 1083 N N . MET B 1 1 ? 4.574 -0.615 8.844 1 88.81 1 MET B N 1
ATOM 1084 C CA . MET B 1 1 ? 5.207 -1.035 7.594 1 88.81 1 MET B CA 1
ATOM 1085 C C . MET B 1 1 ? 4.695 -2.404 7.156 1 88.81 1 MET B C 1
ATOM 1087 O O . MET B 1 1 ? 4.52 -3.299 7.988 1 88.81 1 MET B O 1
ATOM 1091 N N . VAL B 1 2 ? 4.5 -2.426 5.77 1 94.25 2 VAL B N 1
ATOM 1092 C CA . VAL B 1 2 ? 4.094 -3.701 5.188 1 94.25 2 VAL B CA 1
ATOM 1093 C C . VAL B 1 2 ? 5 -4.039 4.008 1 94.25 2 VAL B C 1
ATOM 1095 O O . VAL B 1 2 ? 5.332 -3.168 3.199 1 94.25 2 VAL B O 1
ATOM 1098 N N . ARG B 1 3 ? 5.453 -5.273 3.967 1 97.25 3 ARG B N 1
ATOM 1099 C CA . ARG B 1 3 ? 6.246 -5.734 2.83 1 97.25 3 ARG B CA 1
ATOM 1100 C C . ARG B 1 3 ? 5.605 -6.957 2.18 1 97.25 3 ARG B C 1
ATOM 1102 O O . ARG B 1 3 ? 5.172 -7.879 2.871 1 97.25 3 ARG B O 1
ATOM 1109 N N . ILE B 1 4 ? 5.449 -6.91 0.926 1 97.88 4 ILE B N 1
ATOM 1110 C CA . ILE B 1 4 ? 4.973 -8.047 0.142 1 97.88 4 ILE B CA 1
ATOM 1111 C C . ILE B 1 4 ? 6.141 -8.68 -0.608 1 97.88 4 ILE B C 1
ATOM 1113 O O . ILE B 1 4 ? 6.918 -7.98 -1.262 1 97.88 4 ILE B O 1
ATOM 1117 N N . ASP B 1 5 ? 6.234 -10.023 -0.512 1 96.88 5 ASP B N 1
ATOM 1118 C CA . ASP B 1 5 ? 7.402 -10.734 -1.019 1 96.88 5 ASP B CA 1
ATOM 1119 C C . ASP B 1 5 ? 7 -12.055 -1.674 1 96.88 5 ASP B C 1
ATOM 1121 O O . ASP B 1 5 ? 6.242 -12.836 -1.094 1 96.88 5 ASP B O 1
ATOM 1125 N N . ASP B 1 6 ? 7.504 -12.32 -2.916 1 96.31 6 ASP B N 1
ATOM 1126 C CA . ASP B 1 6 ? 7.184 -13.609 -3.523 1 96.31 6 ASP B CA 1
ATOM 1127 C C . ASP B 1 6 ? 8.43 -14.477 -3.652 1 96.31 6 ASP B C 1
ATOM 1129 O O . ASP B 1 6 ? 8.461 -15.414 -4.457 1 96.31 6 ASP B O 1
ATOM 1133 N N . GLY B 1 7 ? 9.508 -14.117 -2.945 1 93.5 7 GLY B N 1
ATOM 1134 C CA . GLY B 1 7 ? 10.758 -14.852 -2.975 1 93.5 7 GLY B CA 1
ATOM 1135 C C . GLY B 1 7 ? 11.742 -14.312 -3.994 1 93.5 7 GLY B C 1
ATOM 1136 O O . GLY B 1 7 ? 12.953 -14.547 -3.885 1 93.5 7 GLY B O 1
ATOM 1137 N N . ARG B 1 8 ? 11.297 -13.641 -5.016 1 95.62 8 ARG B N 1
ATOM 1138 C CA . ARG B 1 8 ? 12.117 -13.055 -6.07 1 95.62 8 ARG B CA 1
ATOM 1139 C C . ARG B 1 8 ? 11.961 -11.539 -6.113 1 95.62 8 ARG B C 1
ATOM 1141 O O . ARG B 1 8 ? 12.945 -10.812 -6.199 1 95.62 8 ARG B O 1
ATOM 1148 N N . SER B 1 9 ? 10.734 -11.117 -6.055 1 97.5 9 SER B N 1
ATOM 1149 C CA . SER B 1 9 ? 10.391 -9.703 -6.059 1 97.5 9 SER B CA 1
ATOM 1150 C C . SER B 1 9 ? 9.633 -9.312 -4.797 1 97.5 9 SER B C 1
ATOM 1152 O O . SER B 1 9 ? 8.977 -10.156 -4.176 1 97.5 9 SER B O 1
ATOM 1154 N N . SER B 1 10 ? 9.828 -8.039 -4.484 1 98.06 10 SER B N 1
ATOM 1155 C CA . SER B 1 10 ? 9.148 -7.555 -3.289 1 98.06 10 SER B CA 1
ATOM 1156 C C . SER B 1 10 ? 8.805 -6.074 -3.416 1 98.06 10 SER B C 1
ATOM 1158 O O . SER B 1 10 ? 9.383 -5.363 -4.238 1 98.06 10 SER B O 1
ATOM 1160 N N . ILE B 1 11 ? 7.805 -5.668 -2.609 1 98.38 11 ILE B N 1
ATOM 1161 C CA . ILE B 1 11 ? 7.438 -4.258 -2.555 1 98.38 11 ILE B CA 1
ATOM 1162 C C . ILE B 1 11 ? 7.25 -3.828 -1.103 1 98.38 11 ILE B C 1
ATOM 1164 O O . ILE B 1 11 ? 6.633 -4.543 -0.311 1 98.38 11 ILE B O 1
ATOM 1168 N N . LEU B 1 12 ? 7.852 -2.688 -0.808 1 98.12 12 LEU B N 1
ATOM 1169 C CA . LEU B 1 12 ? 7.734 -2.09 0.517 1 98.12 12 LEU B CA 1
ATOM 1170 C C . LEU B 1 12 ? 6.637 -1.029 0.538 1 98.12 12 LEU B C 1
ATOM 1172 O O . LEU B 1 12 ? 6.664 -0.086 -0.256 1 98.12 12 LEU B O 1
ATOM 1176 N N . LEU B 1 13 ? 5.664 -1.214 1.429 1 96.94 13 LEU B N 1
ATOM 1177 C CA . LEU B 1 13 ? 4.602 -0.244 1.668 1 96.94 13 LEU B CA 1
ATOM 1178 C C . LEU B 1 13 ? 4.867 0.551 2.941 1 96.94 13 LEU B C 1
ATOM 1180 O O . LEU B 1 13 ? 4.812 0.002 4.043 1 96.94 13 LEU B O 1
ATOM 1184 N N . THR B 1 14 ? 5.035 1.819 2.775 1 93.44 14 THR B N 1
ATOM 1185 C CA . THR B 1 14 ? 5.5 2.613 3.906 1 93.44 14 THR B CA 1
ATOM 1186 C C . THR B 1 14 ? 4.352 3.412 4.516 1 93.44 14 THR B C 1
ATOM 1188 O O . THR B 1 14 ? 4.461 3.906 5.641 1 93.44 14 THR B O 1
ATOM 1191 N N . GLY B 1 15 ? 3.299 3.537 3.736 1 91.44 15 GLY B N 1
ATOM 1192 C CA . GLY B 1 15 ? 2.178 4.336 4.207 1 91.44 15 GLY B CA 1
ATOM 1193 C C . GLY B 1 15 ? 2.486 5.82 4.262 1 91.44 15 GLY B C 1
ATOM 1194 O O . GLY B 1 15 ? 3.109 6.363 3.348 1 91.44 15 GLY B O 1
ATOM 1195 N N . ASP B 1 16 ? 2.066 6.484 5.383 1 91.88 16 ASP B N 1
ATOM 1196 C CA . ASP B 1 16 ? 2.139 7.938 5.465 1 91.88 16 ASP B CA 1
ATOM 1197 C C . ASP B 1 16 ? 3.287 8.383 6.367 1 91.88 16 ASP B C 1
ATOM 1199 O O . ASP B 1 16 ? 3.268 9.492 6.91 1 91.88 16 ASP B O 1
ATOM 1203 N N . ILE B 1 17 ? 4.262 7.566 6.477 1 92.19 17 ILE B N 1
ATOM 1204 C CA . ILE B 1 17 ? 5.348 7.895 7.395 1 92.19 17 ILE B CA 1
ATOM 1205 C C . ILE B 1 17 ? 6.098 9.125 6.887 1 92.19 17 ILE B C 1
ATOM 1207 O O . ILE B 1 17 ? 6.223 9.328 5.676 1 92.19 17 ILE B O 1
ATOM 1211 N N . GLU B 1 18 ? 6.57 9.859 7.867 1 94.88 18 GLU B N 1
ATOM 1212 C CA . GLU B 1 18 ? 7.422 11.008 7.574 1 94.88 18 GLU B CA 1
ATOM 1213 C C . GLU B 1 18 ? 8.836 10.797 8.117 1 94.88 18 GLU B C 1
ATOM 1215 O O . GLU B 1 18 ? 9.172 9.711 8.586 1 94.88 18 GLU B O 1
ATOM 1220 N N . ARG B 1 19 ? 9.602 11.805 8.023 1 94.88 19 ARG B N 1
ATOM 1221 C CA . ARG B 1 19 ? 11.047 11.672 8.203 1 94.88 19 ARG B CA 1
ATOM 1222 C C . ARG B 1 19 ? 11.367 11 9.539 1 94.88 19 ARG B C 1
ATOM 1224 O O . ARG B 1 19 ? 12.188 10.086 9.594 1 94.88 19 ARG B O 1
ATOM 1231 N N . GLN B 1 20 ? 10.734 11.445 10.594 1 92.62 20 GLN B N 1
ATOM 1232 C CA . GLN B 1 20 ? 11.039 10.883 11.898 1 92.62 20 GLN B CA 1
ATOM 1233 C C . GLN B 1 20 ? 10.656 9.406 11.969 1 92.62 20 GLN B C 1
ATOM 1235 O O . GLN B 1 20 ? 11.43 8.586 12.461 1 92.62 20 GLN B O 1
ATOM 1240 N N . ALA B 1 21 ? 9.555 9.117 11.461 1 91.19 21 ALA B N 1
ATOM 1241 C CA . ALA B 1 21 ? 9.109 7.727 11.445 1 91.19 21 ALA B CA 1
ATOM 1242 C C . ALA B 1 21 ? 9.953 6.887 10.492 1 91.19 21 ALA B C 1
ATOM 1244 O O . ALA B 1 21 ? 10.195 5.703 10.742 1 91.19 21 ALA B O 1
ATOM 1245 N N . GLU B 1 22 ? 10.438 7.453 9.422 1 94.5 22 GLU B N 1
ATOM 1246 C CA . GLU B 1 22 ? 11.367 6.766 8.531 1 94.5 22 GLU B CA 1
ATOM 1247 C C . GLU B 1 22 ? 12.633 6.344 9.273 1 94.5 22 GLU B C 1
ATOM 1249 O O . GLU B 1 22 ? 13.094 5.207 9.125 1 94.5 22 GLU B O 1
ATOM 1254 N N . GLN B 1 23 ? 13.047 7.316 10.039 1 94.62 23 GLN B N 1
ATOM 1255 C CA . GLN B 1 23 ? 14.281 7.031 10.773 1 94.62 23 GLN B CA 1
ATOM 1256 C C . GLN B 1 23 ? 14.086 5.875 11.75 1 94.62 23 GLN B C 1
ATOM 1258 O O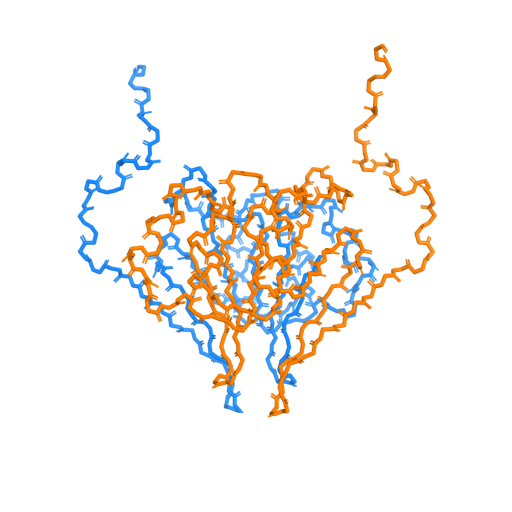 . GLN B 1 23 ? 14.938 4.984 11.836 1 94.62 23 GLN B O 1
ATOM 1263 N N . ALA B 1 24 ? 13.039 5.91 12.406 1 90.25 24 ALA B N 1
ATOM 1264 C CA . ALA B 1 24 ? 12.734 4.84 13.352 1 90.25 24 ALA B CA 1
ATOM 1265 C C . ALA B 1 24 ? 12.586 3.502 12.633 1 90.25 24 ALA B C 1
ATOM 1267 O O . ALA B 1 24 ? 13.094 2.48 13.102 1 90.25 24 ALA B O 1
ATOM 1268 N N . MET B 1 25 ? 11.938 3.504 11.555 1 90.38 25 MET B N 1
ATOM 1269 C CA . MET B 1 25 ? 11.734 2.297 10.758 1 90.38 25 MET B CA 1
ATOM 1270 C C . MET B 1 25 ? 13.07 1.731 10.281 1 90.38 25 MET B C 1
ATOM 1272 O O . MET B 1 25 ? 13.305 0.524 10.359 1 90.38 25 MET B O 1
ATOM 1276 N N . ILE B 1 26 ? 13.898 2.613 9.773 1 93.81 26 ILE B N 1
ATOM 1277 C CA . ILE B 1 26 ? 15.203 2.193 9.273 1 93.81 26 ILE B CA 1
ATOM 1278 C C . ILE B 1 26 ? 16.016 1.569 10.406 1 93.81 26 ILE B C 1
ATOM 1280 O O . ILE B 1 26 ? 16.609 0.503 10.234 1 93.81 26 ILE B O 1
ATOM 1284 N N . SER B 1 27 ? 15.961 2.227 11.547 1 92.44 27 SER B N 1
ATOM 1285 C CA . SER B 1 27 ? 16.734 1.747 12.68 1 92.44 27 SER B CA 1
ATOM 1286 C C . SER B 1 27 ? 16.234 0.389 13.156 1 92.44 27 SER B C 1
ATOM 1288 O O . SER B 1 27 ? 17.031 -0.503 13.453 1 92.44 27 SER B O 1
ATOM 1290 N N . ARG B 1 28 ? 15.023 0.215 13.109 1 89 28 ARG B N 1
ATOM 1291 C CA . ARG B 1 28 ? 14.422 -0.962 13.734 1 89 28 ARG B CA 1
ATOM 1292 C C . ARG B 1 28 ? 14.352 -2.123 12.742 1 89 28 ARG B C 1
ATOM 1294 O O . ARG B 1 28 ? 14.492 -3.285 13.133 1 89 28 ARG B O 1
ATOM 1301 N N . TYR B 1 29 ? 14.148 -1.762 11.562 1 89.38 29 TYR B N 1
ATOM 1302 C CA . TYR B 1 29 ? 13.836 -2.82 10.609 1 89.38 29 TYR B CA 1
ATOM 1303 C C . TYR B 1 29 ? 14.781 -2.77 9.414 1 89.38 29 TYR B C 1
ATOM 1305 O O . TYR B 1 29 ? 14.375 -3.051 8.281 1 89.38 29 TYR B O 1
ATOM 1313 N N . TRP B 1 30 ? 16.016 -2.445 9.648 1 90.12 30 TRP B N 1
ATOM 1314 C CA . TRP B 1 30 ? 16.969 -2.209 8.578 1 90.12 30 TRP B CA 1
ATOM 1315 C C . TRP B 1 30 ? 17.125 -3.443 7.695 1 90.12 30 TRP B C 1
ATOM 1317 O O . TRP B 1 30 ? 17.359 -3.33 6.492 1 90.12 30 TRP B O 1
ATOM 1327 N N . ARG B 1 31 ? 16.828 -4.609 8.195 1 89.69 31 ARG B N 1
ATOM 1328 C CA . ARG B 1 31 ? 17.047 -5.852 7.461 1 89.69 31 ARG B CA 1
ATOM 1329 C C . ARG B 1 31 ? 15.852 -6.16 6.555 1 89.69 31 ARG B C 1
ATOM 1331 O O . ARG B 1 31 ? 15.93 -7.059 5.715 1 89.69 31 ARG B O 1
ATOM 1338 N N . HIS B 1 32 ? 14.859 -5.355 6.723 1 90.75 32 HIS B N 1
ATOM 1339 C CA . HIS B 1 32 ? 13.617 -5.699 6.031 1 90.75 32 HIS B CA 1
ATOM 1340 C C . HIS B 1 32 ? 13.211 -4.602 5.055 1 90.75 32 HIS B C 1
ATOM 1342 O O . HIS B 1 32 ? 12.078 -4.59 4.562 1 90.75 32 HIS B O 1
ATOM 1348 N N . LEU B 1 33 ? 14.172 -3.729 4.758 1 95.06 33 LEU B N 1
ATOM 1349 C CA . LEU B 1 33 ? 13.789 -2.553 3.98 1 95.06 33 LEU B CA 1
ATOM 1350 C C . LEU B 1 33 ? 14.055 -2.775 2.494 1 95.06 33 LEU B C 1
ATOM 1352 O O . LEU B 1 33 ? 13.344 -2.238 1.645 1 95.06 33 LEU B O 1
ATOM 1356 N N . THR B 1 34 ? 15.242 -3.484 2.217 1 97.5 34 THR B N 1
ATOM 1357 C CA . THR B 1 34 ? 15.57 -3.695 0.811 1 97.5 34 THR B CA 1
ATOM 1358 C C . THR B 1 34 ? 14.414 -4.359 0.078 1 97.5 34 THR B C 1
ATOM 1360 O O . THR B 1 34 ? 13.906 -5.398 0.512 1 97.5 34 THR B O 1
ATOM 1363 N N . SER B 1 35 ? 13.953 -3.738 -1.013 1 98.5 35 SER B N 1
ATOM 1364 C CA . SER B 1 35 ? 12.789 -4.211 -1.756 1 98.5 35 SER B CA 1
ATOM 1365 C C . SER B 1 35 ? 12.906 -3.869 -3.238 1 98.5 35 SER B C 1
ATOM 1367 O O . SER B 1 35 ? 13.469 -2.836 -3.6 1 98.5 35 SER B O 1
ATOM 1369 N N . THR B 1 36 ? 12.383 -4.719 -4.086 1 98.69 36 THR B N 1
ATOM 1370 C CA . THR B 1 36 ? 12.391 -4.516 -5.527 1 98.69 36 THR B CA 1
ATOM 1371 C C . THR B 1 36 ? 11.656 -3.23 -5.898 1 98.69 36 THR B C 1
ATOM 1373 O O . THR B 1 36 ? 12.086 -2.502 -6.797 1 98.69 36 THR B O 1
ATOM 1376 N N . LEU B 1 37 ? 10.523 -2.961 -5.25 1 98.75 37 LEU B N 1
ATOM 1377 C CA . LEU B 1 37 ? 9.719 -1.766 -5.461 1 98.75 37 LEU B CA 1
ATOM 1378 C C . LEU B 1 37 ? 9.383 -1.096 -4.133 1 98.75 37 LEU B C 1
ATOM 1380 O O . LEU B 1 37 ? 9.43 -1.736 -3.08 1 98.75 37 LEU B O 1
ATOM 1384 N N . ILE B 1 38 ? 9.039 0.152 -4.23 1 98.56 38 ILE B N 1
ATOM 1385 C CA . ILE B 1 38 ? 8.57 0.854 -3.041 1 98.56 38 ILE B CA 1
ATOM 1386 C C . ILE B 1 38 ? 7.309 1.647 -3.367 1 98.56 38 ILE B C 1
ATOM 1388 O O . ILE B 1 38 ? 7.211 2.262 -4.434 1 98.56 38 ILE B O 1
ATOM 1392 N N . GLN B 1 39 ? 6.336 1.457 -2.502 1 97.75 39 GLN B N 1
ATOM 1393 C CA . GLN B 1 39 ? 5.289 2.471 -2.504 1 97.75 39 GLN B CA 1
ATOM 1394 C C . GLN B 1 39 ? 5.758 3.75 -1.817 1 97.75 39 GLN B C 1
ATOM 1396 O O . GLN B 1 39 ? 6.098 3.736 -0.632 1 97.75 39 GLN B O 1
ATOM 1401 N N . VAL B 1 40 ? 5.672 4.832 -2.508 1 97.81 40 VAL B N 1
ATOM 1402 C CA . VAL B 1 40 ? 6.254 6.09 -2.059 1 97.81 40 VAL B CA 1
ATOM 1403 C C . VAL B 1 40 ? 5.531 6.578 -0.805 1 97.81 40 VAL B C 1
ATOM 1405 O O . VAL B 1 40 ? 4.301 6.621 -0.77 1 97.81 40 VAL B O 1
ATOM 1408 N N . PRO B 1 41 ? 6.352 6.938 0.192 1 96.19 41 PRO B N 1
ATOM 1409 C CA . PRO B 1 41 ? 5.723 7.383 1.438 1 96.19 41 PRO B CA 1
ATOM 1410 C C . PRO B 1 41 ? 4.914 8.664 1.266 1 96.19 41 PRO B C 1
ATOM 1412 O O . PRO B 1 41 ? 5.328 9.562 0.527 1 96.19 41 PRO B O 1
ATOM 1415 N N . HIS B 1 42 ? 3.74 8.664 1.948 1 94.31 42 HIS B N 1
ATOM 1416 C CA . HIS B 1 42 ? 2.939 9.867 2.152 1 94.31 42 HIS B CA 1
ATOM 1417 C C . HIS B 1 42 ? 2.654 10.562 0.829 1 94.31 42 HIS B C 1
ATOM 1419 O O . HIS B 1 42 ? 2.842 11.781 0.711 1 94.31 42 HIS B O 1
ATOM 1425 N N . HIS B 1 43 ? 2.426 9.789 -0.19 1 92.88 43 HIS B N 1
ATOM 1426 C CA . HIS B 1 43 ? 1.942 10.227 -1.495 1 92.88 43 HIS B CA 1
ATOM 1427 C C . HIS B 1 43 ? 2.975 11.094 -2.205 1 92.88 43 HIS B C 1
ATOM 1429 O O . HIS B 1 43 ? 2.619 11.953 -3.02 1 92.88 43 HIS B O 1
ATOM 1435 N N . GLY B 1 44 ? 4.246 11.016 -1.734 1 95.56 44 GLY B N 1
ATOM 1436 C CA . GLY B 1 44 ? 5.293 11.797 -2.373 1 95.56 44 GLY B CA 1
ATOM 1437 C C . GLY B 1 44 ? 5.465 13.18 -1.766 1 95.56 44 GLY B C 1
ATOM 1438 O O . GLY B 1 44 ? 5.949 14.102 -2.426 1 95.56 44 GLY B O 1
ATOM 1439 N N . SER B 1 45 ? 5.098 13.352 -0.599 1 94.75 45 SER B N 1
ATOM 1440 C CA . SER B 1 45 ? 5.281 14.609 0.118 1 94.75 45 SER B CA 1
ATOM 1441 C C . SER B 1 45 ? 6.754 14.883 0.399 1 94.75 45 SER B C 1
ATOM 1443 O O . SER B 1 45 ? 7.52 13.953 0.67 1 94.75 45 SER B O 1
ATOM 1445 N N . ASN B 1 46 ? 7.023 16.141 0.518 1 95.38 46 ASN B N 1
ATOM 1446 C CA . ASN B 1 46 ? 8.406 16.531 0.8 1 95.38 46 ASN B CA 1
ATOM 1447 C C . ASN B 1 46 ? 8.797 16.203 2.236 1 95.38 46 ASN B C 1
ATOM 1449 O O . ASN B 1 46 ? 9.977 16.234 2.588 1 95.38 46 ASN B O 1
ATOM 1453 N N . THR B 1 47 ? 7.891 15.805 3.025 1 95.94 47 THR B N 1
ATOM 1454 C CA . THR B 1 47 ? 8.18 15.484 4.418 1 95.94 47 THR B CA 1
ATOM 1455 C C . THR B 1 47 ? 8.656 14.039 4.555 1 95.94 47 THR B C 1
ATOM 1457 O O . THR B 1 47 ? 9.031 13.602 5.641 1 95.94 47 THR B O 1
ATOM 1460 N N . SER B 1 48 ? 8.688 13.359 3.414 1 96.94 48 SER B N 1
ATOM 1461 C CA . SER B 1 48 ? 9.047 11.945 3.449 1 96.94 48 SER B CA 1
ATOM 1462 C C . SER B 1 48 ? 10.039 11.602 2.344 1 96.94 48 SER B C 1
ATOM 1464 O O . SER B 1 48 ? 10.617 12.492 1.723 1 96.94 48 SER B O 1
ATOM 1466 N N . SER B 1 49 ? 10.359 10.383 2.26 1 98.31 49 SER B N 1
ATOM 1467 C CA . SER B 1 49 ? 11.297 9.891 1.251 1 98.31 49 SER B CA 1
ATOM 1468 C C . SER B 1 49 ? 12.68 10.5 1.438 1 98.31 49 SER B C 1
ATOM 1470 O O . SER B 1 49 ? 13.258 11.039 0.491 1 98.31 49 SER B O 1
ATOM 1472 N N . SER B 1 50 ? 13.188 10.383 2.609 1 98.19 50 SER B N 1
ATOM 1473 C CA . SER B 1 50 ? 14.555 10.828 2.861 1 98.19 50 SER B CA 1
ATOM 1474 C C . SER B 1 50 ? 15.547 10.094 1.97 1 98.19 50 SER B C 1
ATOM 1476 O O . SER B 1 50 ? 15.281 8.984 1.517 1 98.19 50 SER B O 1
ATOM 1478 N N . ALA B 1 51 ? 16.672 10.734 1.789 1 98.19 51 ALA B N 1
ATOM 1479 C CA . ALA B 1 51 ? 17.719 10.109 0.984 1 98.19 51 ALA B CA 1
ATOM 1480 C C . ALA B 1 51 ? 18.125 8.758 1.563 1 98.19 51 ALA B C 1
ATOM 1482 O O . ALA B 1 51 ? 18.391 7.812 0.818 1 98.19 51 ALA B O 1
ATOM 1483 N N . LEU B 1 52 ? 18.156 8.727 2.82 1 97.88 52 LEU B N 1
ATOM 1484 C CA . LEU B 1 52 ? 18.547 7.492 3.49 1 97.88 52 LEU B CA 1
ATOM 1485 C C . LEU B 1 52 ? 17.562 6.371 3.201 1 97.88 52 LEU B C 1
ATOM 1487 O O . LEU B 1 52 ? 17.953 5.238 2.928 1 97.88 52 LEU B O 1
ATOM 1491 N N . LEU B 1 53 ? 16.297 6.656 3.312 1 98.12 53 LEU B N 1
ATOM 1492 C CA . LEU B 1 53 ? 15.281 5.652 3.023 1 98.12 53 LEU B CA 1
ATOM 1493 C C . LEU B 1 53 ? 15.414 5.137 1.595 1 98.12 53 LEU B C 1
ATOM 1495 O O . LEU B 1 53 ? 15.445 3.924 1.368 1 98.12 53 LEU B O 1
ATOM 1499 N N . VAL B 1 54 ? 15.562 6.023 0.634 1 98.62 54 VAL B N 1
ATOM 1500 C CA . VAL B 1 54 ? 15.625 5.691 -0.785 1 98.62 54 VAL B CA 1
ATOM 1501 C C . VAL B 1 54 ? 16.844 4.812 -1.054 1 98.62 54 VAL B C 1
ATOM 1503 O O . VAL B 1 54 ? 16.766 3.838 -1.805 1 98.62 54 VAL B O 1
ATOM 1506 N N . ARG B 1 55 ? 17.875 5.176 -0.406 1 98.12 55 ARG B N 1
ATOM 1507 C CA . ARG B 1 55 ? 19.109 4.41 -0.576 1 98.12 55 ARG B CA 1
ATOM 1508 C C . ARG B 1 55 ? 18.984 3.016 0.031 1 98.12 55 ARG B C 1
ATOM 1510 O O . ARG B 1 55 ? 19.438 2.031 -0.559 1 98.12 55 ARG B O 1
ATOM 1517 N N . ARG B 1 56 ? 18.375 2.918 1.17 1 97.69 56 ARG B N 1
ATOM 1518 C CA . ARG B 1 56 ? 18.297 1.652 1.894 1 97.69 56 ARG B CA 1
ATOM 1519 C C . ARG B 1 56 ? 17.344 0.685 1.216 1 97.69 56 ARG B C 1
ATOM 1521 O O . ARG B 1 56 ? 17.562 -0.528 1.225 1 97.69 56 ARG B O 1
ATOM 1528 N N . VAL B 1 57 ? 16.312 1.241 0.704 1 98.25 57 VAL B N 1
ATOM 1529 C CA . VAL B 1 57 ? 15.375 0.376 -0.004 1 98.25 57 VAL B CA 1
ATOM 1530 C C . VAL B 1 57 ? 16.031 -0.18 -1.264 1 98.25 57 VAL B C 1
ATOM 1532 O O . VAL B 1 57 ? 15.883 -1.36 -1.585 1 98.25 57 VAL B O 1
ATOM 1535 N N . ASP B 1 58 ? 16.797 0.683 -1.946 1 98.44 58 ASP B N 1
ATOM 1536 C CA . ASP B 1 58 ? 17.625 0.316 -3.096 1 98.44 58 ASP B CA 1
ATOM 1537 C C . ASP B 1 58 ? 16.797 -0.439 -4.141 1 98.44 58 ASP B C 1
ATOM 1539 O O . ASP B 1 58 ? 17.203 -1.512 -4.594 1 98.44 58 ASP B O 1
ATOM 1543 N N . GLY B 1 59 ? 15.625 0.115 -4.477 1 98.62 59 GLY B N 1
ATOM 1544 C CA . GLY B 1 59 ? 14.695 -0.568 -5.359 1 98.62 59 GLY B CA 1
ATOM 1545 C C . GLY B 1 59 ? 14.859 -0.183 -6.816 1 98.62 59 GLY B C 1
ATOM 1546 O O . GLY B 1 59 ? 15.734 0.622 -7.152 1 98.62 59 GLY B O 1
ATOM 1547 N N . ALA B 1 60 ? 14.039 -0.794 -7.68 1 98.75 60 ALA B N 1
ATOM 1548 C CA . ALA B 1 60 ? 14.094 -0.565 -9.117 1 98.75 60 ALA B CA 1
ATOM 1549 C C . ALA B 1 60 ? 13 0.401 -9.562 1 98.75 60 ALA B C 1
ATOM 1551 O O . ALA B 1 60 ? 13.125 1.072 -10.586 1 98.75 60 ALA B O 1
ATOM 1552 N N . ALA B 1 61 ? 11.891 0.45 -8.844 1 98.75 61 ALA B N 1
ATOM 1553 C CA . ALA B 1 61 ? 10.781 1.328 -9.203 1 98.75 61 ALA B CA 1
ATOM 1554 C C . ALA B 1 61 ? 10.086 1.871 -7.961 1 98.75 61 ALA B C 1
ATOM 1556 O O . ALA B 1 61 ? 10.07 1.223 -6.914 1 98.75 61 ALA B O 1
ATOM 1557 N N . ALA B 1 62 ? 9.547 3.014 -8.094 1 98.75 62 ALA B N 1
ATOM 1558 C CA . ALA B 1 62 ? 8.773 3.699 -7.055 1 98.75 62 ALA B CA 1
ATOM 1559 C C . ALA B 1 62 ? 7.359 4.004 -7.535 1 98.75 62 ALA B C 1
ATOM 1561 O O . ALA B 1 62 ? 7.172 4.535 -8.633 1 98.75 62 ALA B O 1
ATOM 1562 N N . LEU B 1 63 ? 6.402 3.627 -6.707 1 97.81 63 LEU B N 1
ATOM 1563 C CA . LEU B 1 63 ? 4.992 3.818 -7.031 1 97.81 63 LEU B CA 1
ATOM 1564 C C . LEU B 1 63 ? 4.352 4.84 -6.094 1 97.81 63 LEU B C 1
ATOM 1566 O O . LEU B 1 63 ? 4.215 4.586 -4.895 1 97.81 63 LEU B O 1
ATOM 1570 N N . ALA B 1 64 ? 3.906 5.969 -6.652 1 96.5 64 ALA B N 1
ATOM 1571 C CA . ALA B 1 64 ? 3.232 6.996 -5.859 1 96.5 64 ALA B CA 1
ATOM 1572 C C . ALA B 1 64 ? 1.727 6.984 -6.109 1 96.5 64 ALA B C 1
ATOM 1574 O O . ALA B 1 64 ? 1.283 6.801 -7.246 1 96.5 64 ALA B O 1
ATOM 1575 N N . SER B 1 65 ? 1.029 7.098 -5.012 1 93.38 65 SER B N 1
ATOM 1576 C CA . SER B 1 65 ? -0.421 7.219 -5.113 1 93.38 65 SER B CA 1
ATOM 1577 C C . SER B 1 65 ? -0.884 8.633 -4.766 1 93.38 65 SER B C 1
ATOM 1579 O O . SER B 1 65 ? -0.252 9.312 -3.959 1 93.38 65 SER B O 1
ATOM 1581 N N . ALA B 1 66 ? -2.006 8.969 -5.293 1 87.5 66 ALA B N 1
ATOM 1582 C CA . ALA B 1 66 ? -2.58 10.281 -5.02 1 87.5 66 ALA B CA 1
ATOM 1583 C C . ALA B 1 66 ? -3.033 10.391 -3.568 1 87.5 66 ALA B C 1
ATOM 1585 O O . ALA B 1 66 ? -3.363 9.383 -2.936 1 87.5 66 ALA B O 1
ATOM 1586 N N . SER B 1 67 ? -3.029 11.672 -3.137 1 83.81 67 SER B N 1
ATOM 1587 C CA . SER B 1 67 ? -3.559 11.922 -1.8 1 83.81 67 SER B CA 1
ATOM 1588 C C . SER B 1 67 ? -5.086 11.906 -1.798 1 83.81 67 SER B C 1
ATOM 1590 O O . SER B 1 67 ? -5.711 11.984 -2.857 1 83.81 67 SER B O 1
ATOM 1592 N N . ARG B 1 68 ? -5.637 11.836 -0.605 1 76.31 68 ARG B N 1
ATOM 1593 C CA . ARG B 1 68 ? -7.078 11.758 -0.411 1 76.31 68 ARG B CA 1
ATOM 1594 C C . ARG B 1 68 ? -7.773 12.992 -0.964 1 76.31 68 ARG B C 1
ATOM 1596 O O . ARG B 1 68 ? -8.93 12.93 -1.393 1 76.31 68 ARG B O 1
ATOM 1603 N N . TYR B 1 69 ? -7.148 14.07 -0.902 1 75.5 69 TYR B N 1
ATOM 1604 C CA . TYR B 1 69 ? -7.836 15.336 -1.146 1 75.5 69 TYR B CA 1
ATOM 1605 C C . TYR B 1 69 ? -7.781 15.711 -2.621 1 75.5 69 TYR B C 1
ATOM 1607 O O . TYR B 1 69 ? -8.672 16.406 -3.125 1 75.5 69 TYR B O 1
ATOM 1615 N N . ASN B 1 70 ? -6.73 15.242 -3.307 1 76.19 70 ASN B N 1
ATOM 1616 C CA . ASN B 1 70 ? -6.594 15.648 -4.703 1 76.19 70 ASN B CA 1
ATOM 1617 C C . ASN B 1 70 ? -5.977 14.531 -5.547 1 76.19 70 ASN B C 1
ATOM 1619 O O . ASN B 1 70 ? -4.766 14.312 -5.5 1 76.19 70 ASN B O 1
ATOM 1623 N N . ALA B 1 71 ? -6.789 13.953 -6.363 1 73.81 71 ALA B N 1
ATOM 1624 C CA . ALA B 1 71 ? -6.367 12.812 -7.18 1 73.81 71 ALA B CA 1
ATOM 1625 C C . ALA B 1 71 ? -5.363 13.25 -8.242 1 73.81 71 ALA B C 1
ATOM 1627 O O . ALA B 1 71 ? -4.672 12.414 -8.836 1 73.81 71 ALA B O 1
ATOM 1628 N N . TRP B 1 72 ? -5.199 14.586 -8.375 1 75.44 72 TRP B N 1
ATOM 1629 C CA . TRP B 1 72 ? -4.359 15.086 -9.461 1 75.44 72 TRP B CA 1
ATOM 1630 C C . TRP B 1 72 ? -3.094 15.742 -8.914 1 75.44 72 TRP B C 1
A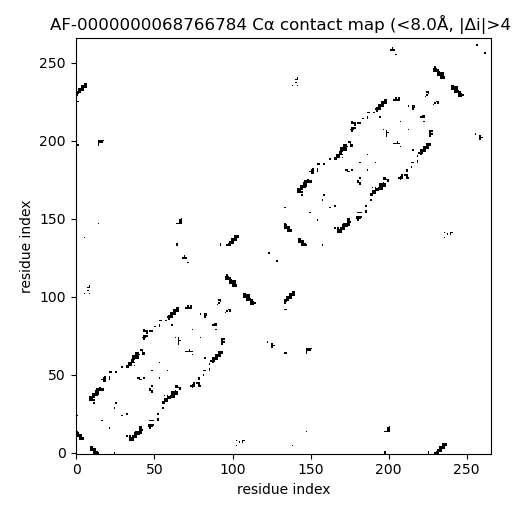TOM 1632 O O . TRP B 1 72 ? -2.244 16.203 -9.688 1 75.44 72 TRP B O 1
ATOM 1642 N N . ARG B 1 73 ? -3.062 15.719 -7.68 1 82.44 73 ARG B N 1
ATOM 1643 C CA . ARG B 1 73 ? -1.866 16.312 -7.098 1 82.44 73 ARG B CA 1
ATOM 1644 C C . ARG B 1 73 ? -0.631 15.469 -7.391 1 82.44 73 ARG B C 1
ATOM 1646 O O . ARG B 1 73 ? -0.593 14.281 -7.062 1 82.44 73 ARG B O 1
ATOM 1653 N N . MET B 1 74 ? 0.235 16.156 -7.953 1 89.62 74 MET B N 1
ATOM 1654 C CA . MET B 1 74 ? 1.48 15.477 -8.305 1 89.62 74 MET B CA 1
ATOM 1655 C C . MET B 1 74 ? 2.422 15.414 -7.109 1 89.62 74 MET B C 1
ATOM 1657 O O . MET B 1 74 ? 2.439 16.328 -6.277 1 89.62 74 MET B O 1
ATOM 1661 N N . PRO B 1 75 ? 3.254 14.375 -7.039 1 93.94 75 PRO B N 1
ATOM 1662 C CA . PRO B 1 75 ? 4.27 14.312 -5.984 1 93.94 75 PRO B CA 1
ATOM 1663 C C . PRO B 1 75 ? 5.277 15.461 -6.074 1 93.94 75 PRO B C 1
ATOM 1665 O O . PRO B 1 75 ? 5.422 16.078 -7.129 1 93.94 75 PRO B O 1
ATOM 1668 N N . SER B 1 76 ? 5.871 15.703 -4.984 1 95.94 76 SER B N 1
ATOM 1669 C CA . SER B 1 76 ? 6.914 16.719 -4.941 1 95.94 76 SER B CA 1
ATOM 1670 C C . SER B 1 76 ? 8.016 16.422 -5.953 1 95.94 76 SER B C 1
ATOM 1672 O O . SER B 1 76 ? 8.5 15.297 -6.035 1 95.94 76 SER B O 1
ATOM 1674 N N . TYR B 1 77 ? 8.391 17.5 -6.668 1 96.69 77 TYR B N 1
ATOM 1675 C CA . TYR B 1 77 ? 9.461 17.359 -7.645 1 96.69 77 TYR B CA 1
ATOM 1676 C C . TYR B 1 77 ? 10.742 16.859 -6.984 1 96.69 77 TYR B C 1
ATOM 1678 O O . TYR B 1 77 ? 11.438 16 -7.523 1 96.69 77 TYR B O 1
ATOM 1686 N N . LYS B 1 78 ? 11.039 17.422 -5.801 1 97.94 78 LYS B N 1
ATOM 1687 C CA . LYS B 1 78 ? 12.242 17.031 -5.078 1 97.94 78 LYS B CA 1
ATOM 1688 C C . LYS B 1 78 ? 12.227 15.531 -4.758 1 97.94 78 LYS B C 1
ATOM 1690 O O . LYS B 1 78 ? 13.258 14.859 -4.871 1 97.94 78 LYS B O 1
ATOM 1695 N N . VAL B 1 79 ? 11.141 15.062 -4.395 1 98.31 79 VAL B N 1
ATOM 1696 C CA . VAL B 1 79 ? 11 13.648 -4.047 1 98.31 79 VAL B CA 1
ATOM 1697 C C . VAL B 1 79 ? 11.188 12.789 -5.293 1 98.31 79 VAL B C 1
ATOM 1699 O O . VAL B 1 79 ? 11.938 11.812 -5.277 1 98.31 79 VAL B O 1
ATOM 1702 N N . VAL B 1 80 ? 10.555 13.195 -6.355 1 98.25 80 VAL B N 1
ATOM 1703 C CA . VAL B 1 80 ? 10.672 12.461 -7.609 1 98.25 80 VAL B CA 1
ATOM 1704 C C . VAL B 1 80 ? 12.133 12.398 -8.039 1 98.25 80 VAL B C 1
ATOM 1706 O O . VAL B 1 80 ? 12.633 11.328 -8.406 1 98.25 80 VAL B O 1
ATOM 1709 N N . GLN B 1 81 ? 12.797 13.5 -7.945 1 98.44 81 GLN B N 1
ATOM 1710 C CA . GLN B 1 81 ? 14.188 13.562 -8.375 1 98.44 81 GLN B CA 1
ATOM 1711 C C . GLN B 1 81 ? 15.07 12.672 -7.504 1 98.44 81 GLN B C 1
ATOM 1713 O O . GLN B 1 81 ? 16.016 12.047 -8 1 98.44 81 GLN B O 1
ATOM 1718 N N . ARG B 1 82 ? 14.797 12.648 -6.254 1 98.56 82 ARG B N 1
ATOM 1719 C CA . ARG B 1 82 ? 15.57 11.812 -5.344 1 98.56 82 ARG B CA 1
ATOM 1720 C C . ARG B 1 82 ? 15.516 10.352 -5.766 1 98.56 82 ARG B C 1
ATOM 1722 O O . ARG B 1 82 ? 16.531 9.656 -5.746 1 98.56 82 ARG B O 1
ATOM 1729 N N . TYR B 1 83 ? 14.398 9.914 -6.156 1 98.75 83 TYR B N 1
ATOM 1730 C CA . TYR B 1 83 ? 14.242 8.531 -6.617 1 98.75 83 TYR B CA 1
ATOM 1731 C C . TYR B 1 83 ? 14.922 8.336 -7.969 1 98.75 83 TYR B C 1
ATOM 1733 O O . TYR B 1 83 ? 15.633 7.344 -8.172 1 98.75 83 TYR B O 1
ATOM 1741 N N . ARG B 1 84 ? 14.75 9.25 -8.844 1 98.56 84 ARG B N 1
ATOM 1742 C CA . ARG B 1 84 ? 15.305 9.117 -10.188 1 98.56 84 ARG B CA 1
ATOM 1743 C C . ARG B 1 84 ? 16.828 9.102 -10.148 1 98.56 84 ARG B C 1
ATOM 1745 O O . ARG B 1 84 ? 17.469 8.352 -10.883 1 98.56 84 ARG B O 1
ATOM 1752 N N . GLN B 1 85 ? 17.297 9.938 -9.352 1 98.44 85 GLN B N 1
ATOM 1753 C CA . GLN B 1 85 ? 18.75 10.023 -9.242 1 98.44 85 GLN B CA 1
ATOM 1754 C C . GLN B 1 85 ? 19.344 8.711 -8.742 1 98.44 85 GLN B C 1
ATOM 1756 O O . GLN B 1 85 ? 20.531 8.43 -8.961 1 98.44 85 GLN B O 1
ATOM 1761 N N . ARG B 1 86 ? 18.562 7.945 -8.102 1 98.25 86 ARG B N 1
ATOM 1762 C CA . ARG B 1 86 ? 19.016 6.656 -7.59 1 98.25 86 ARG B CA 1
ATOM 1763 C C . ARG B 1 86 ? 18.641 5.523 -8.539 1 98.25 86 ARG B C 1
ATOM 1765 O O . ARG B 1 86 ? 18.797 4.348 -8.203 1 98.25 86 ARG B O 1
ATOM 1772 N N . GLY B 1 87 ? 18.047 5.871 -9.68 1 98.38 87 GLY B N 1
ATOM 1773 C CA . GLY B 1 87 ? 17.828 4.895 -10.727 1 98.38 87 GLY B CA 1
ATOM 1774 C C . GLY B 1 87 ? 16.438 4.273 -10.695 1 98.38 87 GLY B C 1
ATOM 1775 O O . GLY B 1 87 ? 16.141 3.363 -11.469 1 98.38 87 GLY B O 1
ATOM 1776 N N . TYR B 1 88 ? 15.609 4.766 -9.867 1 98.69 88 TYR B N 1
ATOM 1777 C CA . TYR B 1 88 ? 14.25 4.23 -9.812 1 98.69 88 TYR B CA 1
ATOM 1778 C C . TYR B 1 88 ? 13.461 4.633 -11.047 1 98.69 88 TYR B C 1
ATOM 1780 O O . TYR B 1 88 ? 13.492 5.797 -11.461 1 98.69 88 TYR B O 1
ATOM 1788 N N . ARG B 1 89 ? 12.734 3.715 -11.602 1 98.38 89 ARG B N 1
ATOM 1789 C CA . ARG B 1 89 ? 11.625 4.098 -12.461 1 98.38 89 ARG B CA 1
ATOM 1790 C C . ARG B 1 89 ? 10.453 4.625 -11.641 1 98.38 89 ARG B C 1
ATOM 1792 O O . ARG B 1 89 ? 10.125 4.074 -10.586 1 98.38 89 ARG B O 1
ATOM 1799 N N . TRP B 1 90 ? 9.781 5.645 -12.195 1 97.75 90 TRP B N 1
ATOM 1800 C CA . TRP B 1 90 ? 8.758 6.328 -11.406 1 97.75 90 TRP B CA 1
ATOM 1801 C C . TRP B 1 90 ? 7.375 6.113 -12.016 1 97.75 90 TRP B C 1
ATOM 1803 O O . TRP B 1 90 ? 7.172 6.344 -13.211 1 97.75 90 TRP B O 1
ATOM 1813 N N . PHE B 1 91 ? 6.457 5.695 -11.188 1 96.31 91 PHE B N 1
ATOM 1814 C CA . PHE B 1 91 ? 5.059 5.547 -11.57 1 96.31 91 PHE B CA 1
ATOM 1815 C C . PHE B 1 91 ? 4.145 6.238 -10.562 1 96.31 91 PHE B C 1
ATOM 1817 O O . PHE B 1 91 ? 4.375 6.168 -9.359 1 96.31 91 PHE B O 1
ATOM 1824 N N . ALA B 1 92 ? 3.088 6.898 -11.062 1 94.62 92 ALA B N 1
ATOM 1825 C CA . ALA B 1 92 ? 2.158 7.602 -10.18 1 94.62 92 ALA B CA 1
ATOM 1826 C C . ALA B 1 92 ? 0.725 7.484 -10.688 1 94.62 92 ALA B C 1
ATOM 1828 O O . ALA B 1 92 ? 0.466 7.672 -11.883 1 94.62 92 ALA B O 1
ATOM 1829 N N . THR B 1 93 ? -0.114 7.207 -9.727 1 92.5 93 THR B N 1
ATOM 1830 C CA . THR B 1 93 ? -1.5 6.98 -10.117 1 92.5 93 THR B CA 1
ATOM 1831 C C . THR B 1 93 ? -2.115 8.258 -10.688 1 92.5 93 THR B C 1
ATOM 1833 O O . THR B 1 93 ? -2.984 8.195 -11.562 1 92.5 93 THR B O 1
ATOM 1836 N N . PRO B 1 94 ? -1.744 9.492 -10.172 1 88.38 94 PRO B N 1
ATOM 1837 C CA . PRO B 1 94 ? -2.307 10.68 -10.82 1 88.38 94 PRO B CA 1
ATOM 1838 C C . PRO B 1 94 ? -1.967 10.766 -12.305 1 88.38 94 PRO B C 1
ATOM 1840 O O . PRO B 1 94 ? -2.773 11.25 -13.102 1 88.38 94 PRO B O 1
ATOM 1843 N N . GLN B 1 95 ? -0.91 10.266 -12.664 1 87.81 95 GLN B N 1
ATOM 1844 C CA . GLN B 1 95 ? -0.44 10.359 -14.047 1 87.81 95 GLN B CA 1
ATOM 1845 C C . GLN B 1 95 ? -0.836 9.125 -14.844 1 87.81 95 GLN B C 1
ATOM 1847 O O . GLN B 1 95 ? -1.278 9.234 -15.992 1 87.81 95 GLN B O 1
ATOM 1852 N N . GLN B 1 96 ? -0.742 7.992 -14.258 1 89.94 96 GLN B N 1
ATOM 1853 C CA . GLN B 1 96 ? -0.826 6.758 -15.031 1 89.94 96 GLN B CA 1
ATOM 1854 C C . GLN B 1 96 ? -2.158 6.051 -14.797 1 89.94 96 GLN B C 1
ATOM 1856 O O . GLN B 1 96 ? -2.469 5.059 -15.461 1 89.94 96 GLN B O 1
ATOM 1861 N N . GLY B 1 97 ? -2.979 6.598 -13.883 1 88.25 97 GLY B N 1
ATOM 1862 C CA . GLY B 1 97 ? -4.203 5.906 -13.516 1 88.25 97 GLY B CA 1
ATOM 1863 C C . GLY B 1 97 ? -3.959 4.684 -12.648 1 88.25 97 GLY B C 1
ATOM 1864 O O . GLY B 1 97 ? -3.09 4.699 -11.773 1 88.25 97 GLY B O 1
ATOM 1865 N N . GLN B 1 98 ? -4.758 3.684 -12.844 1 89.25 98 GLN B N 1
ATOM 1866 C CA . GLN B 1 98 ? -4.605 2.451 -12.078 1 89.25 98 GLN B CA 1
ATOM 1867 C C . GLN B 1 98 ? -3.309 1.735 -12.438 1 89.25 98 GLN B C 1
ATOM 1869 O O . GLN B 1 98 ? -2.982 1.586 -13.617 1 89.25 98 GLN B O 1
ATOM 1874 N N . ILE B 1 99 ? -2.645 1.325 -11.461 1 94.5 99 ILE B N 1
ATOM 1875 C CA . ILE B 1 99 ? -1.363 0.657 -11.656 1 94.5 99 ILE B CA 1
ATOM 1876 C C . ILE B 1 99 ? -1.448 -0.781 -11.148 1 94.5 99 ILE B C 1
ATOM 1878 O O . ILE B 1 99 ? -1.944 -1.028 -10.047 1 94.5 99 ILE B O 1
ATOM 1882 N N . THR B 1 100 ? -0.992 -1.708 -11.977 1 95.94 100 THR B N 1
ATOM 1883 C CA . THR B 1 100 ? -0.886 -3.107 -11.578 1 95.94 100 THR B CA 1
ATOM 1884 C C . THR B 1 100 ? 0.558 -3.592 -11.688 1 95.94 100 THR B C 1
ATOM 1886 O O . THR B 1 100 ? 1.2 -3.424 -12.727 1 95.94 100 THR B O 1
ATOM 1889 N N . VAL B 1 101 ? 1.032 -4.098 -10.617 1 97.81 101 VAL B N 1
ATOM 1890 C CA . VAL B 1 101 ? 2.342 -4.738 -10.594 1 97.81 101 VAL B CA 1
ATOM 1891 C C . VAL B 1 101 ? 2.176 -6.254 -10.672 1 97.81 101 VAL B C 1
ATOM 1893 O O . VAL B 1 101 ? 1.477 -6.852 -9.844 1 97.81 101 VAL B O 1
ATOM 1896 N N . VAL B 1 102 ? 2.844 -6.809 -11.594 1 97.56 102 VAL B N 1
ATOM 1897 C CA . VAL B 1 102 ? 2.771 -8.258 -11.766 1 97.56 102 VAL B CA 1
ATOM 1898 C C . VAL B 1 102 ? 4.125 -8.883 -11.43 1 97.56 102 VAL B C 1
ATOM 1900 O O . VAL B 1 102 ? 5.145 -8.523 -12.016 1 97.56 102 VAL B O 1
ATOM 1903 N N . PHE B 1 103 ? 4.121 -9.773 -10.445 1 97.12 103 PHE B N 1
ATOM 1904 C CA . PHE B 1 103 ? 5.285 -10.594 -10.133 1 97.12 103 PHE B CA 1
ATOM 1905 C C . PHE B 1 103 ? 5.215 -11.93 -10.859 1 97.12 103 PHE B C 1
ATOM 1907 O O . PHE B 1 103 ? 4.152 -12.547 -10.945 1 97.12 103 PHE B O 1
ATOM 1914 N N . SER B 1 104 ? 6.312 -12.359 -11.383 1 94.62 104 SER B N 1
ATOM 1915 C CA . SER B 1 104 ? 6.406 -13.656 -12.047 1 94.62 104 SER B CA 1
ATOM 1916 C C . SER B 1 104 ? 7.797 -14.266 -11.883 1 94.62 104 SER B C 1
ATOM 1918 O O . SER B 1 104 ? 8.688 -13.641 -11.305 1 94.62 104 SER B O 1
ATOM 1920 N N . ALA B 1 105 ? 7.961 -15.477 -12.367 1 91.44 105 ALA B N 1
ATOM 1921 C CA . ALA B 1 105 ? 9.266 -16.141 -12.336 1 91.44 105 ALA B CA 1
ATOM 1922 C C . ALA B 1 105 ? 10.281 -15.367 -13.18 1 91.44 105 ALA B C 1
ATOM 1924 O O . ALA B 1 105 ? 11.492 -15.469 -12.938 1 91.44 105 ALA B O 1
ATOM 1925 N N . GLU B 1 106 ? 9.797 -14.602 -14.102 1 93.31 106 GLU B N 1
ATOM 1926 C CA . GLU B 1 106 ? 10.68 -13.852 -15 1 93.31 106 GLU B CA 1
ATOM 1927 C C . GLU B 1 106 ? 11.023 -12.484 -14.422 1 93.31 106 GLU B C 1
ATOM 1929 O O . GLU B 1 106 ? 11.883 -11.773 -14.953 1 93.31 106 GLU B O 1
ATOM 1934 N N . GLY B 1 107 ? 10.398 -12.117 -13.406 1 95.38 107 GLY B N 1
ATOM 1935 C CA . GLY B 1 107 ? 10.648 -10.828 -12.789 1 95.38 107 GLY B CA 1
ATOM 1936 C C . GLY B 1 107 ? 9.383 -10.078 -12.422 1 95.38 107 GLY B C 1
ATOM 1937 O O . GLY B 1 107 ? 8.477 -10.648 -11.812 1 95.38 107 GLY B O 1
ATOM 1938 N N . TRP B 1 108 ? 9.461 -8.82 -12.664 1 96.88 108 TRP B N 1
ATOM 1939 C CA . TRP B 1 108 ? 8.297 -7.984 -12.367 1 96.88 108 TRP B CA 1
ATOM 1940 C C . TRP B 1 108 ? 7.977 -7.059 -13.531 1 96.88 108 TRP B C 1
ATOM 1942 O O . TRP B 1 108 ? 8.859 -6.719 -14.328 1 96.88 108 TRP B O 1
ATOM 1952 N N . GLN B 1 109 ? 6.699 -6.758 -13.688 1 97.44 109 GLN B N 1
ATOM 1953 C CA . GLN B 1 109 ? 6.215 -5.82 -14.695 1 97.44 109 GLN B CA 1
ATOM 1954 C C . GLN B 1 109 ? 5.164 -4.879 -14.117 1 97.44 109 GLN B C 1
ATOM 1956 O O . GLN B 1 109 ? 4.438 -5.25 -13.188 1 97.44 109 GLN B O 1
ATOM 1961 N N . ILE B 1 110 ? 5.121 -3.691 -14.688 1 96.69 110 ILE B N 1
ATOM 1962 C CA . ILE B 1 110 ? 4.117 -2.721 -14.266 1 96.69 110 ILE B CA 1
ATOM 1963 C C . ILE B 1 110 ? 3.232 -2.346 -15.453 1 96.69 110 ILE B C 1
ATOM 1965 O O . ILE B 1 110 ? 3.738 -2.033 -16.531 1 96.69 110 ILE B O 1
ATOM 1969 N N . HIS B 1 111 ? 1.961 -2.486 -15.188 1 94.56 111 HIS B N 1
ATOM 1970 C CA . HIS B 1 111 ? 0.965 -2.057 -16.172 1 94.56 111 HIS B CA 1
ATOM 1971 C C . HIS B 1 111 ? 0.11 -0.919 -15.617 1 94.56 111 HIS B C 1
ATOM 1973 O O . HIS B 1 111 ? -0.207 -0.896 -14.422 1 94.56 111 HIS B O 1
ATOM 1979 N N . SER B 1 112 ? -0.238 -0.025 -16.484 1 92.12 112 SER B N 1
ATOM 1980 C CA . SER B 1 112 ? -1.121 1.065 -16.078 1 92.12 112 SER B CA 1
ATOM 1981 C C . SER B 1 112 ? -2.344 1.148 -16.984 1 92.12 112 SER B C 1
ATOM 1983 O O . SER B 1 112 ? -2.277 0.777 -18.172 1 92.12 112 SER B O 1
ATOM 1985 N N . LEU B 1 113 ? -3.432 1.374 -16.391 1 84.81 113 LEU B N 1
ATOM 1986 C CA . LEU B 1 113 ? -4.684 1.602 -17.094 1 84.81 113 LEU B CA 1
ATOM 1987 C C . LEU B 1 113 ? -5.188 3.023 -16.875 1 84.81 113 LEU B C 1
ATOM 1989 O O . LEU B 1 113 ? -5.359 3.449 -15.727 1 84.81 113 LEU B O 1
ATOM 1993 N N . ARG B 1 114 ? -5.086 3.762 -17.906 1 77.06 114 ARG B N 1
ATOM 1994 C CA . ARG B 1 114 ? -5.668 5.094 -17.797 1 77.06 114 ARG B CA 1
ATOM 1995 C C . ARG B 1 114 ? -6.914 5.227 -18.656 1 77.06 114 ARG B C 1
ATOM 1997 O O . ARG B 1 114 ? -6.926 4.785 -19.812 1 77.06 114 ARG B O 1
ATOM 2004 N N . ASP B 1 115 ? -8.117 5.445 -18.016 1 60.44 115 ASP B N 1
ATOM 2005 C CA . ASP B 1 115 ? -9.289 5.715 -18.828 1 60.44 115 ASP B CA 1
ATOM 2006 C C . ASP B 1 115 ? -9.016 6.824 -19.844 1 60.44 115 ASP B C 1
ATOM 2008 O O . ASP B 1 115 ? -8.359 7.816 -19.516 1 60.44 115 ASP B O 1
ATOM 2012 N N . GLN B 1 116 ? -8.734 6.332 -21.062 1 54.59 116 GLN B N 1
ATOM 2013 C CA . GLN B 1 116 ? -8.625 7.355 -22.094 1 54.59 116 GLN B CA 1
ATOM 2014 C C . GLN B 1 116 ? -9.523 8.555 -21.781 1 54.59 116 GLN B C 1
ATOM 2016 O O . GLN B 1 116 ? -9.211 9.688 -22.141 1 54.59 116 GLN B O 1
ATOM 2021 N N . VAL B 1 117 ? -10.891 8.305 -21.688 1 45.75 117 VAL B N 1
ATOM 2022 C CA . VAL B 1 117 ? -11.906 9.336 -21.875 1 45.75 117 VAL B CA 1
ATOM 2023 C C . VAL B 1 117 ? -11.984 10.219 -20.625 1 45.75 117 VAL B C 1
ATOM 2025 O O . VAL B 1 117 ? -13.008 10.867 -20.375 1 45.75 117 VAL B O 1
ATOM 2028 N N . LEU B 1 118 ? -11.172 10.094 -19.578 1 48.94 118 LEU B N 1
ATOM 2029 C CA . LEU B 1 118 ? -11.75 11.016 -18.609 1 48.94 118 LEU B CA 1
ATOM 2030 C C . LEU B 1 118 ? -11.727 12.445 -19.125 1 48.94 118 LEU B C 1
ATOM 2032 O O . LEU B 1 118 ? -10.664 12.961 -19.5 1 48.94 118 LEU B O 1
ATOM 2036 N N . PRO B 1 119 ? -12.875 13.008 -19.609 1 42.22 119 PRO B N 1
ATOM 2037 C CA . PRO B 1 119 ? -12.906 14.398 -20.062 1 42.22 119 PRO B CA 1
ATOM 2038 C C . PRO B 1 119 ? -12.336 15.375 -19.031 1 42.22 119 PRO B C 1
ATOM 2040 O O . PRO B 1 119 ? -12.273 15.047 -17.844 1 42.22 119 PRO B O 1
ATOM 2043 N N . ARG B 1 120 ? -11.875 16.469 -19.531 1 42.25 120 ARG B N 1
ATOM 2044 C CA . ARG B 1 120 ? -11.305 17.609 -18.828 1 42.25 120 ARG B CA 1
ATOM 2045 C C . ARG B 1 120 ? -12.117 17.938 -17.578 1 42.25 120 ARG B C 1
ATOM 2047 O O . ARG B 1 120 ? -11.562 18.375 -16.562 1 42.25 120 ARG B O 1
ATOM 2054 N N . TRP B 1 121 ? -13.461 17.953 -17.672 1 43 121 TRP B N 1
ATOM 2055 C CA . TRP B 1 121 ? -14.328 18.422 -16.594 1 43 121 TRP B CA 1
ATOM 2056 C C . TRP B 1 121 ? -14.203 17.531 -15.367 1 43 121 TRP B C 1
ATOM 2058 O O . TRP B 1 121 ? -14.484 17.953 -14.25 1 43 121 TRP B O 1
ATOM 2068 N N . TYR B 1 122 ? -13.938 16.312 -15.445 1 44.53 122 TYR B N 1
ATOM 2069 C CA . TYR B 1 122 ? -13.789 15.391 -14.328 1 44.53 122 TYR B CA 1
ATOM 2070 C C . TYR B 1 122 ? -12.625 15.789 -13.438 1 44.53 122 TYR B C 1
ATOM 2072 O O . TYR B 1 122 ? -12.672 15.602 -12.219 1 44.53 122 TYR B O 1
ATOM 2080 N N . HIS B 1 123 ? -11.695 16.469 -13.953 1 46.22 123 HIS B N 1
ATOM 2081 C CA . HIS B 1 123 ? -10.586 17.031 -13.195 1 46.22 123 HIS B CA 1
ATOM 2082 C C . HIS B 1 123 ? -11.07 18.109 -12.227 1 46.22 123 HIS B C 1
ATOM 2084 O O . HIS B 1 123 ? -10.461 18.328 -11.18 1 46.22 123 HIS B O 1
ATOM 2090 N N . GLN B 1 124 ? -12.016 18.938 -12.656 1 39.25 124 GLN B N 1
ATOM 2091 C CA . GLN B 1 124 ? -12.516 20.078 -11.891 1 39.25 124 GLN B CA 1
ATOM 2092 C C . GLN B 1 124 ? -13.273 19.609 -10.656 1 39.25 124 GLN B C 1
ATOM 2094 O O . GLN B 1 124 ? -13.266 20.297 -9.625 1 39.25 124 GLN B O 1
ATOM 2099 N N . TRP B 1 125 ? -14.008 18.625 -10.844 1 39.41 125 TRP B N 1
ATOM 2100 C CA . TRP B 1 125 ? -14.93 18.297 -9.758 1 39.41 125 TRP B CA 1
ATOM 2101 C C . TRP B 1 125 ? -14.156 17.938 -8.492 1 39.41 125 TRP B C 1
ATOM 2103 O O . TRP B 1 125 ? -14.656 18.125 -7.383 1 39.41 125 TRP B O 1
ATOM 2113 N N . PHE B 1 126 ? -13.195 17.156 -8.602 1 41.69 126 PHE B N 1
ATOM 2114 C CA . PHE B 1 126 ? -12.594 16.828 -7.312 1 41.69 126 PHE B CA 1
ATOM 2115 C C . PHE B 1 126 ? -11.688 17.969 -6.844 1 41.69 126 PHE B C 1
ATOM 2117 O O . PHE B 1 126 ? -11.07 17.875 -5.781 1 41.69 126 PHE B O 1
ATOM 2124 N N . GLY B 1 127 ? -11.32 18.859 -7.707 1 38.31 127 GLY B N 1
ATOM 2125 C CA . GLY B 1 127 ? -10.602 20.047 -7.289 1 38.31 127 GLY B CA 1
ATOM 2126 C C . GLY B 1 127 ? -11.477 21.031 -6.531 1 38.31 127 GLY B C 1
ATOM 2127 O O . GLY B 1 127 ? -12.656 21.203 -6.852 1 38.31 127 GLY B O 1
ATOM 2128 N N . ALA B 1 128 ? -11.266 21.172 -5.191 1 39.47 128 ALA B N 1
ATOM 2129 C CA . ALA B 1 128 ? -11.898 22.312 -4.527 1 39.47 128 ALA B CA 1
ATOM 2130 C C . ALA B 1 128 ? -11.898 23.531 -5.43 1 39.47 128 ALA B C 1
ATOM 2132 O O . ALA B 1 128 ? -11.016 23.703 -6.27 1 39.47 128 ALA B O 1
ATOM 2133 N N . PRO B 1 129 ? -13.055 24.234 -5.645 1 36.78 129 PRO B N 1
ATOM 2134 C CA . PRO B 1 129 ? -13.055 25.531 -6.344 1 36.78 129 PRO B CA 1
ATOM 2135 C C . PRO B 1 129 ? -11.797 26.344 -6.059 1 36.78 129 PRO B C 1
ATOM 2137 O O . PRO B 1 129 ? -11.266 26.312 -4.949 1 36.78 129 PRO B O 1
ATOM 2140 N N . ALA B 1 130 ? -10.867 26.484 -6.98 1 36.47 130 ALA B N 1
ATOM 2141 C CA . ALA B 1 130 ? -9.883 27.562 -6.895 1 36.47 130 ALA B CA 1
ATOM 2142 C C . ALA B 1 130 ? -10.508 28.828 -6.34 1 36.47 130 ALA B C 1
ATOM 2144 O O . ALA B 1 130 ? -11.547 29.281 -6.828 1 36.47 130 ALA B O 1
ATOM 2145 N N . ASP B 1 131 ? -10.398 29.125 -5.051 1 31.5 131 ASP B N 1
ATOM 2146 C CA . ASP B 1 131 ? -10.719 30.469 -4.59 1 31.5 131 ASP B CA 1
ATOM 2147 C C . ASP B 1 131 ? -10.164 31.531 -5.543 1 31.5 131 ASP B C 1
ATOM 2149 O O . ASP B 1 131 ? -8.953 31.609 -5.746 1 31.5 131 ASP B O 1
ATOM 2153 N N . ASN B 1 132 ? -10.898 31.797 -6.586 1 30.7 132 ASN B N 1
ATOM 2154 C CA . ASN B 1 132 ? -10.734 33.125 -7.184 1 30.7 132 ASN B CA 1
ATOM 2155 C C . ASN B 1 132 ? -10.688 34.219 -6.121 1 30.7 132 ASN B C 1
ATOM 2157 O O . ASN B 1 132 ? -11.695 34.469 -5.461 1 30.7 132 ASN B O 1
ATOM 2161 N N . GLY B 1 133 ? -9.727 34.188 -5.105 1 23.38 133 GLY B N 1
ATOM 2162 C CA . GLY B 1 133 ? -9.484 35.531 -4.594 1 23.38 133 GLY B CA 1
ATOM 2163 C C . GLY B 1 133 ? -8.922 36.469 -5.637 1 23.38 133 GLY B C 1
ATOM 2164 O O . GLY B 1 133 ? -8.375 36.031 -6.648 1 23.38 133 GLY B O 1
#